Protein AF-A0A238BNM0-F1 (afdb_monomer_lite)

Sequence (200 aa):
MNNSQFDGNISISTVDSLRSTQEIDTTLNTTQYCFLHDDFFLVKVTQALFEDFQAKCIDSENVNRSSDLVASFFEICSDGIAAFQKISMRPEKTSALISVLEQLLNEQKAYLLLLNLAKMNRMLDDLKNLEKRSVLADLLINDVEFRRLLILLEWCEENAYSEPDANAELSNECAYLEKNCMLRAETLHARIRGENLCDL

Organism: NCBI:txid387005

Foldseek 3Di:
DDDDDDDDDDDDDDDDDPDDPPPDPPCPDPVNVQVVDVVSVVVVLVVVLVVQLVVLVVVCVPPPDPLVNLVSNLVSLVVSLVSLVVVVVDPDDDPVSVVVSVVSVVSNLVSVLVNLVVVLVVVLVVLVPDPDHDPVSVCSNPDPVVVNVVSVVVSCVVCCVVDPVSVVVVVVVVVVCVVPVVVVVVVVVCVVVVHDPPPD

Structure (mmCIF, N/CA/C/O backbone):
data_AF-A0A238BNM0-F1
#
_entry.id   AF-A0A238BNM0-F1
#
loop_
_atom_site.group_PDB
_atom_site.id
_atom_site.type_symbol
_atom_site.label_atom_id
_atom_site.label_alt_id
_atom_site.label_comp_id
_atom_site.label_asym_id
_atom_site.label_entity_id
_atom_site.label_seq_id
_atom_site.pdbx_PDB_ins_code
_atom_site.Cartn_x
_atom_site.Cartn_y
_atom_site.Cartn_z
_atom_site.occupancy
_atom_site.B_iso_or_equiv
_atom_site.auth_seq_id
_atom_site.auth_comp_id
_atom_site.auth_asym_id
_atom_site.auth_atom_id
_atom_site.pdbx_PDB_model_num
ATOM 1 N N . MET A 1 1 ? -11.974 -42.147 -70.752 1.00 30.98 1 MET A N 1
ATOM 2 C CA . MET A 1 1 ? -10.812 -43.004 -70.447 1.00 30.98 1 MET A CA 1
ATOM 3 C C . MET A 1 1 ? -9.620 -42.106 -70.141 1.00 30.98 1 MET A C 1
ATOM 5 O O . MET A 1 1 ? -9.276 -41.296 -70.983 1.00 30.98 1 MET A O 1
ATOM 9 N N . ASN A 1 2 ? -9.091 -42.264 -68.926 1.00 29.17 2 ASN A N 1
ATOM 10 C CA . ASN A 1 2 ? -7.679 -42.251 -68.515 1.00 29.17 2 ASN A CA 1
ATOM 11 C C . ASN A 1 2 ? -6.785 -40.999 -68.653 1.00 29.17 2 ASN A C 1
ATOM 13 O O . ASN A 1 2 ? -6.338 -40.636 -69.732 1.00 29.17 2 ASN A O 1
ATOM 17 N N . ASN A 1 3 ? -6.460 -40.453 -67.471 1.00 32.62 3 ASN A N 1
ATOM 18 C CA . ASN A 1 3 ? -5.133 -40.173 -66.893 1.00 32.62 3 ASN A CA 1
ATOM 19 C C . ASN A 1 3 ? -3.863 -40.481 -67.719 1.00 32.62 3 ASN A C 1
ATOM 21 O O . ASN A 1 3 ? -3.681 -41.618 -68.147 1.00 32.62 3 ASN A O 1
ATOM 25 N N . SER A 1 4 ? -2.913 -39.533 -67.685 1.00 36.38 4 SER A N 1
ATOM 26 C CA . SER A 1 4 ? -1.461 -39.726 -67.419 1.00 36.38 4 SER A CA 1
ATOM 27 C C . SER A 1 4 ? -0.798 -38.338 -67.234 1.00 36.38 4 SER A C 1
ATOM 29 O O . SER A 1 4 ? -0.895 -37.516 -68.140 1.00 36.38 4 SER A O 1
ATOM 31 N N . GLN A 1 5 ? -0.385 -37.913 -66.025 1.00 35.28 5 GLN A N 1
ATOM 32 C CA . GLN A 1 5 ? 0.972 -38.047 -65.423 1.00 35.28 5 GLN A CA 1
ATOM 33 C C . GLN A 1 5 ? 2.113 -37.556 -66.347 1.00 35.28 5 GLN A C 1
ATOM 35 O O . GLN A 1 5 ? 2.277 -38.121 -67.419 1.00 35.28 5 GLN A O 1
ATOM 40 N N . PHE A 1 6 ? 2.716 -36.382 -66.048 1.00 31.56 6 PHE A N 1
ATOM 41 C CA . PHE A 1 6 ? 4.079 -36.157 -65.465 1.00 31.56 6 PHE A CA 1
ATOM 42 C C . PHE A 1 6 ? 5.215 -36.663 -66.389 1.00 31.56 6 PHE A C 1
ATOM 44 O O . PHE A 1 6 ? 5.134 -37.786 -66.860 1.00 31.56 6 PHE A O 1
ATOM 51 N N . ASP A 1 7 ? 6.232 -35.907 -66.826 1.00 31.38 7 ASP A N 1
ATOM 52 C CA . ASP A 1 7 ? 7.285 -35.082 -66.182 1.00 31.38 7 ASP A CA 1
ATOM 53 C C . ASP A 1 7 ? 7.849 -34.097 -67.252 1.00 31.38 7 ASP A C 1
ATOM 55 O O . ASP A 1 7 ? 7.680 -34.342 -68.441 1.00 31.38 7 ASP A O 1
ATOM 59 N N . GLY A 1 8 ? 8.566 -32.996 -67.008 1.00 29.86 8 GLY A N 1
ATOM 60 C CA . GLY A 1 8 ? 9.215 -32.451 -65.822 1.00 29.86 8 GLY A CA 1
ATOM 61 C C . GLY A 1 8 ? 10.020 -31.184 -66.199 1.00 29.86 8 GLY A C 1
ATOM 62 O O . GLY A 1 8 ? 10.212 -30.880 -67.378 1.00 29.86 8 GLY A O 1
ATOM 63 N N . ASN A 1 9 ? 10.503 -30.493 -65.162 1.00 32.38 9 ASN A N 1
ATOM 64 C CA . ASN A 1 9 ? 11.402 -29.323 -65.123 1.00 32.38 9 ASN A CA 1
ATOM 65 C C . ASN A 1 9 ? 10.771 -27.921 -65.196 1.00 32.38 9 ASN A C 1
ATOM 67 O O . ASN A 1 9 ? 10.900 -27.202 -66.183 1.00 32.38 9 ASN A O 1
ATOM 71 N N . ILE A 1 10 ? 10.221 -27.479 -64.059 1.00 34.44 10 ILE A N 1
ATOM 72 C CA .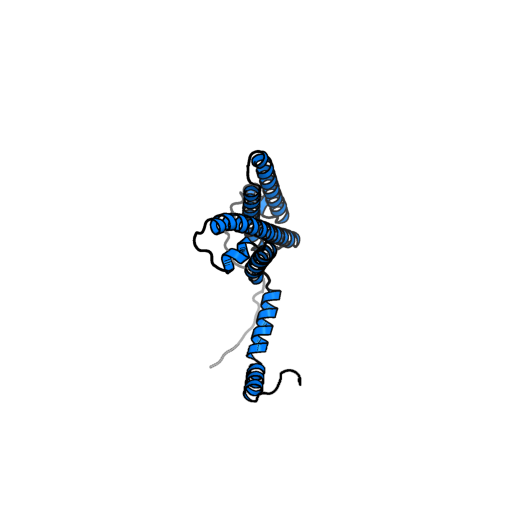 ILE A 1 10 ? 10.175 -26.057 -63.689 1.00 34.44 10 ILE A CA 1
ATOM 73 C C . ILE A 1 10 ? 11.083 -25.875 -62.471 1.00 34.44 10 ILE A C 1
ATOM 75 O O . ILE A 1 10 ? 10.890 -26.516 -61.439 1.00 34.44 10 ILE A O 1
ATOM 79 N N . SER A 1 11 ? 12.100 -25.030 -62.633 1.00 32.97 11 SER A N 1
ATOM 80 C CA . SER A 1 11 ? 13.077 -24.690 -61.603 1.00 32.97 11 SER A CA 1
ATOM 81 C C . SER A 1 11 ? 12.408 -24.098 -60.366 1.00 32.97 11 SER A C 1
ATOM 83 O O . SER A 1 11 ? 11.696 -23.099 -60.438 1.00 32.97 11 SER A O 1
ATOM 85 N N . ILE A 1 12 ? 12.699 -24.706 -59.219 1.00 39.38 12 ILE A N 1
ATOM 86 C CA . ILE A 1 12 ? 12.444 -24.150 -57.895 1.00 39.38 12 ILE A CA 1
ATOM 87 C C . ILE A 1 12 ? 13.520 -23.097 -57.631 1.00 39.38 12 ILE A C 1
ATOM 89 O O . ILE A 1 12 ? 14.684 -23.433 -57.430 1.00 39.38 12 ILE A O 1
ATOM 93 N N . SER A 1 13 ? 13.127 -21.831 -57.570 1.00 30.89 13 SER A N 1
ATOM 94 C CA . SER A 1 13 ? 13.815 -20.872 -56.714 1.00 30.89 13 SER A CA 1
ATOM 95 C C . SER A 1 13 ? 12.804 -19.887 -56.142 1.00 30.89 13 SER A C 1
ATOM 97 O O . SER A 1 13 ? 12.292 -19.020 -56.845 1.00 30.89 13 SER A O 1
ATOM 99 N N . THR A 1 14 ? 12.558 -20.091 -54.848 1.00 34.31 14 THR A N 1
ATOM 100 C CA . THR A 1 14 ? 12.246 -19.068 -53.845 1.00 34.31 14 THR A CA 1
ATOM 101 C C . THR A 1 14 ? 10.953 -18.272 -54.028 1.00 34.31 14 THR A C 1
ATOM 103 O O . THR A 1 14 ? 10.888 -17.209 -54.636 1.00 34.31 14 THR A O 1
ATOM 106 N N . VAL A 1 15 ? 9.921 -18.800 -53.369 1.00 38.84 15 VAL A N 1
ATOM 107 C CA . VAL A 1 15 ? 8.837 -18.028 -52.763 1.00 38.84 15 VAL A CA 1
ATOM 108 C C . VAL A 1 15 ? 9.461 -17.046 -51.775 1.00 38.84 15 VAL A C 1
ATOM 110 O O . VAL A 1 15 ? 9.991 -17.488 -50.765 1.00 38.84 15 VAL A O 1
ATOM 113 N N . ASP A 1 16 ? 9.357 -15.746 -52.034 1.00 31.27 16 ASP A N 1
ATOM 114 C CA . ASP A 1 16 ? 9.453 -14.739 -50.980 1.00 31.27 16 ASP A CA 1
ATOM 115 C C . ASP A 1 16 ? 8.414 -13.635 -51.207 1.00 31.27 16 ASP A C 1
ATOM 117 O O . ASP A 1 16 ? 8.543 -12.748 -52.045 1.00 31.27 16 ASP A O 1
ATOM 121 N N . SER A 1 17 ? 7.324 -13.789 -50.453 1.00 33.69 17 SER A N 1
ATOM 122 C CA . SER A 1 17 ? 6.657 -12.746 -49.674 1.00 33.69 17 SER A CA 1
ATOM 123 C C . SER A 1 17 ? 6.522 -11.365 -50.330 1.00 33.69 17 SER A C 1
ATOM 125 O O . SER A 1 17 ? 7.322 -10.455 -50.116 1.00 33.69 17 SER A O 1
ATOM 127 N N . LEU A 1 18 ? 5.397 -11.167 -51.021 1.00 35.84 18 LEU A N 1
ATOM 128 C CA . LEU A 1 18 ? 4.783 -9.851 -51.203 1.00 35.84 18 LEU A CA 1
ATOM 129 C C . LEU A 1 18 ? 4.377 -9.285 -49.829 1.00 35.84 18 LEU A C 1
ATOM 131 O O . LEU A 1 18 ? 3.228 -9.397 -49.403 1.00 35.84 18 LEU A O 1
ATOM 135 N N . ARG A 1 19 ? 5.324 -8.663 -49.122 1.00 34.31 19 ARG A N 1
ATOM 136 C CA . ARG A 1 19 ? 5.026 -7.685 -48.072 1.00 34.31 19 ARG A CA 1
ATOM 137 C C . ARG A 1 19 ? 5.104 -6.290 -48.676 1.00 34.31 19 ARG A C 1
ATOM 139 O O . ARG A 1 19 ? 6.177 -5.806 -49.007 1.00 34.31 19 ARG A O 1
ATOM 146 N N . SER A 1 20 ? 3.918 -5.702 -48.814 1.00 34.91 20 SER A N 1
ATOM 147 C CA . SER A 1 20 ? 3.620 -4.273 -48.908 1.00 34.91 20 SER A CA 1
ATOM 148 C C . SER A 1 20 ? 4.804 -3.370 -48.552 1.00 34.91 20 SER A C 1
ATOM 150 O O . SER A 1 20 ? 5.148 -3.224 -47.379 1.00 34.91 20 SER A O 1
ATOM 152 N N . THR A 1 21 ? 5.377 -2.723 -49.563 1.00 36.16 21 THR A N 1
ATOM 153 C CA . THR A 1 21 ? 6.221 -1.536 -49.431 1.00 36.16 21 THR A CA 1
ATOM 154 C C . THR A 1 21 ? 5.356 -0.404 -48.880 1.00 36.16 21 THR A C 1
ATOM 156 O O . THR A 1 21 ? 4.769 0.381 -49.617 1.00 36.16 21 THR A O 1
ATOM 159 N N . GLN A 1 22 ? 5.213 -0.365 -47.559 1.00 38.19 22 GLN A N 1
ATOM 160 C CA . GLN A 1 22 ? 4.819 0.844 -46.858 1.00 38.19 22 GLN A CA 1
ATOM 161 C C . GLN A 1 22 ? 6.128 1.580 -46.579 1.00 38.19 22 GLN A C 1
ATOM 163 O O . GLN A 1 22 ? 6.935 1.118 -45.774 1.00 38.19 22 GLN A O 1
ATOM 168 N N . GLU A 1 23 ? 6.388 2.644 -47.338 1.00 34.94 23 GLU A N 1
ATOM 169 C CA . GLU A 1 23 ? 7.510 3.549 -47.100 1.00 34.94 23 GLU A CA 1
ATOM 170 C C . GLU A 1 23 ? 7.436 4.027 -45.646 1.00 34.94 23 GLU A C 1
ATOM 172 O O . GLU A 1 23 ? 6.523 4.750 -45.248 1.00 34.94 23 GLU A O 1
ATOM 177 N N . ILE A 1 24 ? 8.361 3.528 -44.828 1.00 42.00 24 ILE A N 1
ATOM 178 C CA . ILE A 1 24 ? 8.577 4.006 -43.470 1.00 42.00 24 ILE A CA 1
ATOM 179 C C . ILE A 1 24 ? 9.191 5.390 -43.635 1.00 42.00 24 ILE A C 1
ATOM 181 O O . ILE A 1 24 ? 10.312 5.511 -44.123 1.00 42.00 24 ILE A O 1
ATOM 185 N N . ASP A 1 25 ? 8.440 6.419 -43.265 1.00 38.44 25 ASP A N 1
ATOM 186 C CA . ASP A 1 25 ? 8.913 7.796 -43.213 1.00 38.44 25 ASP A CA 1
ATOM 187 C C . ASP A 1 25 ? 10.115 7.865 -42.249 1.00 38.44 25 ASP A C 1
ATOM 189 O O . ASP A 1 25 ? 9.979 7.760 -41.028 1.00 38.44 25 ASP A O 1
ATOM 193 N N . THR A 1 26 ? 11.330 7.926 -42.802 1.00 45.47 26 THR A N 1
ATOM 194 C CA . THR A 1 26 ? 12.618 7.817 -42.088 1.00 45.47 26 THR A CA 1
ATOM 195 C C . THR A 1 26 ? 13.021 9.096 -41.350 1.00 45.47 26 THR A C 1
ATOM 197 O O . THR A 1 26 ? 14.204 9.410 -41.229 1.00 45.47 26 THR A O 1
ATOM 200 N N . THR A 1 27 ? 12.063 9.841 -40.812 1.00 48.28 27 THR A N 1
ATOM 201 C CA . THR A 1 27 ? 12.335 10.935 -39.874 1.00 48.28 27 THR A CA 1
ATOM 202 C C . THR A 1 27 ? 11.708 10.632 -38.522 1.00 48.28 27 THR A C 1
ATOM 204 O O . THR A 1 27 ? 10.870 11.377 -38.021 1.00 48.28 27 THR A O 1
ATOM 207 N N . LEU A 1 28 ? 12.138 9.525 -37.908 1.00 46.81 28 LEU A N 1
ATOM 208 C CA . LEU A 1 28 ? 12.029 9.373 -36.459 1.00 46.81 28 LEU A CA 1
ATOM 209 C C . LEU A 1 28 ? 12.839 10.512 -35.834 1.00 46.81 28 LEU A C 1
ATOM 211 O O . LEU A 1 28 ? 14.059 10.576 -35.985 1.00 46.81 28 LEU A O 1
ATOM 215 N N . ASN A 1 29 ? 12.148 11.440 -35.173 1.00 47.50 29 ASN A N 1
ATOM 216 C CA . ASN A 1 29 ? 12.790 12.519 -34.430 1.00 47.50 29 ASN A CA 1
ATOM 217 C C . ASN A 1 29 ? 13.744 11.884 -33.402 1.00 47.50 29 ASN A C 1
ATOM 219 O O . ASN A 1 29 ? 13.431 10.825 -32.859 1.00 47.50 29 ASN A O 1
ATOM 223 N N . THR A 1 30 ? 14.901 12.483 -33.129 1.00 50.97 30 THR A N 1
ATOM 224 C CA . THR A 1 30 ? 15.969 11.891 -32.295 1.00 50.97 30 THR A CA 1
ATOM 225 C C . THR A 1 30 ? 15.452 11.390 -30.939 1.00 50.97 30 THR A C 1
ATOM 227 O O . THR A 1 30 ? 15.928 10.391 -30.408 1.00 50.97 30 THR A O 1
ATOM 230 N N . THR A 1 31 ? 14.406 12.032 -30.415 1.00 50.75 31 THR A N 1
ATOM 231 C CA . THR A 1 31 ? 13.642 11.597 -29.242 1.00 50.75 31 THR A CA 1
ATOM 232 C C . THR A 1 31 ? 13.004 10.219 -29.407 1.00 50.75 31 THR A C 1
ATOM 234 O O . THR A 1 31 ? 13.155 9.398 -28.516 1.00 50.75 31 THR A O 1
ATOM 237 N N . GLN A 1 32 ? 12.345 9.924 -30.529 1.00 49.34 32 GLN A N 1
ATOM 238 C CA . GLN A 1 32 ? 11.693 8.635 -30.799 1.00 49.34 32 GLN A CA 1
ATOM 239 C C . GLN A 1 32 ? 12.698 7.486 -30.973 1.00 49.34 32 GLN A C 1
ATOM 241 O O . GLN A 1 32 ? 12.394 6.359 -30.590 1.00 49.34 32 GLN A O 1
ATOM 246 N N . TYR A 1 33 ? 13.903 7.769 -31.481 1.00 47.16 33 TYR A N 1
ATOM 247 C CA . TYR A 1 33 ? 14.968 6.768 -31.606 1.00 47.16 33 TYR A CA 1
ATOM 248 C C . TYR A 1 33 ? 15.541 6.355 -30.237 1.00 47.16 33 TYR A C 1
ATOM 250 O O . TYR A 1 33 ? 15.822 5.183 -30.004 1.00 47.16 33 TYR A O 1
ATOM 258 N N . CYS A 1 34 ? 15.636 7.287 -29.284 1.00 49.09 34 CYS A N 1
ATOM 259 C CA . CYS A 1 34 ? 16.114 6.993 -27.929 1.00 49.09 34 CYS A CA 1
ATOM 260 C C . CYS A 1 34 ? 15.174 6.078 -27.118 1.00 49.09 34 CYS A C 1
ATOM 262 O O . CYS A 1 34 ? 15.622 5.432 -26.175 1.00 49.09 34 CYS A O 1
ATOM 264 N N . PHE A 1 35 ? 13.890 5.988 -27.485 1.00 49.62 35 PHE A N 1
ATOM 265 C CA . PHE A 1 35 ? 12.889 5.130 -26.829 1.00 49.62 35 PHE A CA 1
ATOM 266 C C . PHE A 1 35 ? 12.892 3.666 -27.312 1.00 49.62 35 PHE A C 1
ATOM 268 O O . PHE A 1 35 ? 12.033 2.886 -26.886 1.00 49.62 35 PHE A O 1
ATOM 275 N N . LEU A 1 36 ? 13.812 3.296 -28.212 1.00 52.31 36 LEU A N 1
ATOM 276 C CA . LEU A 1 36 ? 13.986 1.923 -28.708 1.00 52.31 36 LEU A CA 1
ATOM 277 C C . LEU A 1 36 ? 14.903 1.073 -27.821 1.00 52.31 36 LEU A C 1
ATOM 279 O O . LEU A 1 36 ? 14.799 -0.146 -27.857 1.00 52.31 36 LEU A O 1
ATOM 283 N N . HIS A 1 37 ? 15.785 1.693 -27.034 1.00 60.06 37 HIS A N 1
ATOM 284 C CA . HIS A 1 37 ? 16.659 0.976 -26.109 1.00 60.06 37 HIS A CA 1
ATOM 285 C C . HIS A 1 37 ? 16.076 1.040 -24.698 1.00 60.06 37 HIS A C 1
ATOM 287 O O . HIS A 1 37 ? 16.113 2.091 -24.053 1.00 60.06 37 HIS A O 1
ATOM 293 N N . ASP A 1 38 ? 15.546 -0.090 -24.227 1.00 61.12 38 ASP A N 1
ATOM 294 C CA . ASP A 1 38 ? 14.871 -0.192 -22.928 1.00 61.12 38 ASP A CA 1
ATOM 295 C C . ASP A 1 38 ? 15.772 0.252 -21.760 1.00 61.12 38 ASP A C 1
ATOM 297 O O . ASP A 1 38 ? 15.285 0.872 -20.816 1.00 61.12 38 ASP A O 1
ATOM 301 N N . ASP A 1 39 ? 17.093 0.076 -21.872 1.00 64.88 39 ASP A N 1
ATOM 302 C CA . ASP A 1 39 ? 18.064 0.546 -20.876 1.00 64.88 39 ASP A CA 1
ATOM 303 C C . ASP A 1 39 ? 18.150 2.082 -20.794 1.00 64.88 39 ASP A C 1
ATOM 305 O O . ASP A 1 39 ? 18.255 2.646 -19.704 1.00 64.88 39 ASP A O 1
ATOM 309 N N . PHE A 1 40 ? 18.065 2.795 -21.924 1.00 70.88 40 PHE A N 1
ATOM 310 C CA . PHE A 1 40 ? 18.080 4.263 -21.921 1.00 70.88 40 PHE A CA 1
ATOM 311 C C . PHE A 1 40 ? 16.778 4.825 -21.351 1.00 70.88 40 PHE A C 1
ATOM 313 O O . PHE A 1 40 ? 16.799 5.784 -20.576 1.00 70.88 40 PHE A O 1
ATOM 320 N N . PHE A 1 41 ? 15.644 4.212 -21.702 1.00 72.56 41 PHE A N 1
ATOM 321 C CA . PHE A 1 41 ? 14.362 4.577 -21.113 1.00 72.56 41 PHE A CA 1
ATOM 322 C C . PHE A 1 41 ? 14.352 4.345 -19.604 1.00 72.56 41 PHE A C 1
ATOM 324 O O . PHE A 1 41 ? 13.941 5.235 -18.861 1.00 72.56 41 PHE A O 1
ATOM 331 N N . LEU A 1 42 ? 14.828 3.176 -19.161 1.00 75.75 42 LEU A N 1
ATOM 332 C CA . LEU A 1 42 ? 14.919 2.824 -17.750 1.00 75.75 42 LEU A CA 1
ATOM 333 C C . LEU A 1 42 ? 15.704 3.886 -16.985 1.00 75.75 42 LEU A C 1
ATOM 335 O O . LEU A 1 42 ? 15.206 4.426 -16.002 1.00 75.75 42 LEU A O 1
ATOM 339 N N . VAL A 1 43 ? 16.882 4.265 -17.486 1.00 80.50 43 VAL A N 1
ATOM 340 C CA . VAL A 1 43 ? 17.695 5.330 -16.886 1.00 80.50 43 VAL A CA 1
ATOM 341 C C . VAL A 1 43 ? 16.940 6.658 -16.843 1.00 80.50 43 VAL A C 1
ATOM 343 O O . VAL A 1 43 ? 16.990 7.345 -15.826 1.00 80.50 43 VAL A O 1
ATOM 346 N N . LYS A 1 44 ? 16.226 7.033 -17.910 1.00 82.25 44 LYS A N 1
ATOM 347 C CA . LYS A 1 44 ? 15.533 8.326 -17.975 1.00 82.25 44 LYS A CA 1
ATOM 348 C C . LYS A 1 44 ? 14.306 8.422 -17.086 1.00 82.25 44 LYS A C 1
ATOM 350 O O . LYS A 1 44 ? 14.122 9.462 -16.462 1.00 82.25 44 LYS A O 1
ATOM 355 N N . VAL A 1 45 ? 13.501 7.370 -16.993 1.00 81.38 45 VAL A N 1
ATOM 356 C CA . VAL A 1 45 ? 12.357 7.365 -16.074 1.00 81.38 45 VAL A CA 1
ATOM 357 C C . VAL A 1 45 ? 12.825 7.299 -14.635 1.00 81.38 45 VAL A C 1
ATOM 359 O O . VAL A 1 45 ? 12.353 8.086 -13.827 1.00 81.38 45 VAL A O 1
ATOM 362 N N . THR A 1 46 ? 13.805 6.455 -14.314 1.00 83.12 46 THR A N 1
ATOM 363 C CA . THR A 1 46 ? 14.367 6.412 -12.960 1.00 83.12 46 THR A CA 1
ATOM 364 C C . THR A 1 46 ? 14.977 7.760 -12.568 1.00 83.12 46 THR A C 1
ATOM 366 O O . THR A 1 46 ? 14.749 8.231 -11.458 1.00 83.12 46 THR A O 1
ATOM 369 N N . GLN A 1 47 ? 15.692 8.425 -13.484 1.00 87.25 47 GLN A N 1
ATOM 370 C CA . GLN A 1 47 ? 16.208 9.777 -13.264 1.00 87.25 47 GLN A CA 1
ATOM 371 C C . GLN A 1 47 ? 15.076 10.777 -12.974 1.00 87.25 47 GLN A C 1
ATOM 373 O O . GLN A 1 47 ? 15.158 11.495 -11.983 1.00 87.25 47 GLN A O 1
ATOM 378 N N . ALA A 1 48 ? 14.024 10.799 -13.798 1.00 86.94 48 ALA A N 1
ATOM 379 C CA . ALA A 1 48 ? 12.884 11.695 -13.602 1.00 86.94 48 ALA A CA 1
ATOM 380 C C . ALA A 1 48 ? 12.185 11.451 -12.254 1.00 86.94 48 ALA A C 1
ATOM 382 O O . ALA A 1 48 ? 11.903 12.400 -11.532 1.00 86.94 48 ALA A O 1
ATOM 383 N N . LEU A 1 49 ? 11.999 10.184 -11.865 1.00 87.69 49 LEU A N 1
ATOM 384 C CA . LEU A 1 49 ? 11.424 9.829 -10.566 1.00 87.69 49 LEU A CA 1
ATOM 385 C C . LEU A 1 49 ? 12.262 10.387 -9.410 1.00 87.69 49 LEU A C 1
ATOM 387 O O . LEU A 1 49 ? 11.713 10.998 -8.498 1.00 87.69 49 LEU A O 1
ATOM 391 N N . PHE A 1 50 ? 13.590 10.223 -9.445 1.00 87.19 50 PHE A N 1
ATOM 392 C CA . PHE A 1 50 ? 14.472 10.777 -8.411 1.00 87.19 50 PHE A CA 1
ATOM 393 C C . PHE A 1 50 ? 14.432 12.307 -8.350 1.00 87.19 50 PHE A C 1
ATOM 395 O O . PHE A 1 50 ? 14.457 12.871 -7.254 1.00 87.19 50 PHE A O 1
ATOM 402 N N . GLU A 1 51 ? 14.357 12.974 -9.502 1.00 90.44 51 GLU A N 1
ATOM 403 C CA . GLU A 1 51 ? 14.208 14.429 -9.577 1.00 90.44 51 GLU A CA 1
ATOM 404 C C . GLU A 1 51 ? 12.880 14.881 -8.943 1.00 90.44 51 GLU A C 1
ATOM 406 O O . GLU A 1 51 ? 12.882 15.814 -8.138 1.00 90.44 51 GLU A O 1
ATOM 411 N N . ASP A 1 52 ? 11.779 14.169 -9.201 1.00 88.94 52 ASP A N 1
ATOM 412 C CA . ASP A 1 52 ? 10.472 14.442 -8.593 1.00 88.94 52 ASP A CA 1
ATOM 413 C C . ASP A 1 52 ? 10.488 14.222 -7.071 1.00 88.94 52 ASP A C 1
ATOM 415 O O . ASP A 1 52 ? 10.005 15.070 -6.315 1.00 88.94 52 ASP A O 1
ATOM 419 N N . PHE A 1 53 ? 11.102 13.132 -6.592 1.00 87.25 53 PHE A N 1
ATOM 420 C CA . PHE A 1 53 ? 11.293 12.890 -5.157 1.00 87.25 53 PHE A CA 1
ATOM 421 C C . PHE A 1 53 ? 12.063 14.032 -4.493 1.00 87.25 53 PHE A C 1
ATOM 423 O O . PHE A 1 53 ? 11.649 14.552 -3.454 1.00 87.25 53 PHE A O 1
ATOM 430 N N . GLN A 1 54 ? 13.178 14.445 -5.098 1.00 87.38 54 GLN A N 1
ATOM 431 C CA . GLN A 1 54 ? 14.010 15.520 -4.574 1.00 87.38 54 GLN A CA 1
ATOM 432 C C . GLN A 1 54 ? 13.262 16.858 -4.562 1.00 87.38 54 GLN A C 1
ATOM 434 O O . GLN A 1 54 ? 13.330 17.577 -3.564 1.00 87.38 54 GLN A O 1
ATOM 439 N N . ALA A 1 55 ? 12.526 17.178 -5.628 1.00 87.94 55 ALA A N 1
ATOM 440 C CA . ALA A 1 55 ? 11.717 18.389 -5.703 1.00 87.94 55 ALA A CA 1
ATOM 441 C C . ALA A 1 55 ? 10.677 18.431 -4.575 1.00 87.94 55 ALA A C 1
ATOM 443 O O . ALA A 1 55 ? 10.590 19.424 -3.854 1.00 87.94 55 ALA A O 1
ATOM 444 N N . LYS A 1 56 ? 9.965 17.320 -4.335 1.00 87.00 56 LYS A N 1
ATOM 445 C CA . LYS A 1 56 ? 8.995 17.231 -3.232 1.00 87.00 56 LYS A CA 1
ATOM 446 C C . LYS A 1 56 ? 9.640 17.361 -1.858 1.00 87.00 56 LYS A C 1
ATOM 448 O O . LYS A 1 56 ? 9.049 17.995 -0.989 1.00 87.00 56 LYS A O 1
ATOM 453 N N . CYS A 1 57 ? 10.842 16.825 -1.653 1.00 83.69 57 CYS A N 1
ATOM 454 C CA . CYS A 1 57 ? 11.587 17.029 -0.409 1.00 83.69 57 CYS A CA 1
ATOM 455 C C . CYS A 1 57 ? 11.915 18.511 -0.175 1.00 83.69 57 CYS A C 1
ATOM 457 O O . CYS A 1 57 ? 11.687 19.011 0.925 1.00 83.69 57 CYS A O 1
ATOM 459 N N . ILE A 1 58 ? 12.397 19.215 -1.202 1.00 83.12 58 ILE A N 1
ATOM 460 C CA . ILE A 1 58 ? 12.737 20.645 -1.124 1.00 83.12 58 ILE A CA 1
ATOM 461 C C . ILE A 1 58 ? 11.481 21.484 -0.852 1.00 83.12 58 ILE A C 1
ATOM 463 O O . ILE A 1 58 ? 11.485 22.343 0.027 1.00 83.12 58 ILE A O 1
ATOM 467 N N . ASP A 1 59 ? 10.376 21.188 -1.538 1.00 76.69 59 ASP A N 1
ATOM 468 C CA . ASP A 1 59 ? 9.097 21.871 -1.321 1.00 76.69 59 ASP A CA 1
ATOM 469 C C . ASP A 1 59 ? 8.522 21.596 0.084 1.00 76.69 59 ASP A C 1
ATOM 471 O O . ASP A 1 59 ? 7.853 22.448 0.678 1.00 76.69 59 ASP A O 1
ATOM 475 N N . SER A 1 60 ? 8.803 20.411 0.640 1.00 67.75 60 SER A N 1
ATOM 476 C CA . SER A 1 60 ? 8.293 19.969 1.942 1.00 67.75 60 SER A CA 1
ATOM 477 C C . SER A 1 60 ? 8.945 20.630 3.151 1.00 67.75 60 SER 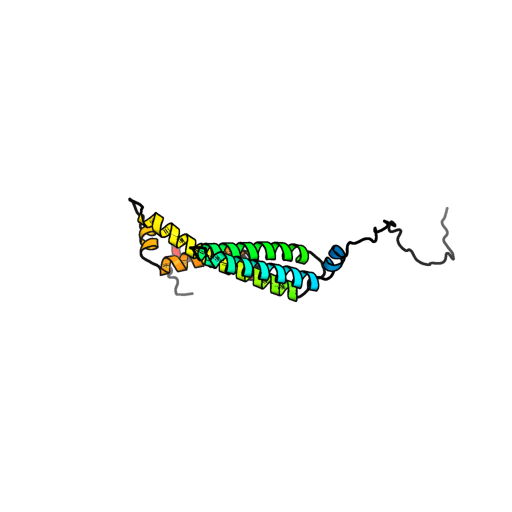A C 1
ATOM 479 O O . SER A 1 60 ? 8.361 20.562 4.232 1.00 67.75 60 SER A O 1
ATOM 481 N N . GLU A 1 61 ? 10.071 21.339 2.990 1.00 61.22 61 GLU A N 1
ATOM 482 C CA . GLU A 1 61 ? 10.652 22.151 4.074 1.00 61.22 61 GLU A CA 1
ATOM 483 C C . GLU A 1 61 ? 9.645 23.186 4.623 1.00 61.22 61 GLU A C 1
ATOM 485 O O . GLU A 1 61 ? 9.778 23.642 5.757 1.00 61.22 61 GLU A O 1
ATOM 490 N N . ASN A 1 62 ? 8.584 23.490 3.858 1.00 56.34 62 ASN A N 1
ATOM 491 C CA . ASN A 1 62 ? 7.495 24.395 4.232 1.00 56.34 62 ASN A CA 1
ATOM 492 C C . ASN A 1 62 ? 6.140 23.702 4.514 1.00 56.34 62 ASN A C 1
ATOM 494 O O . ASN A 1 62 ? 5.147 24.390 4.767 1.00 56.34 62 ASN A O 1
ATOM 498 N N . VAL A 1 63 ? 6.048 22.365 4.459 1.00 55.56 63 VAL A N 1
ATOM 499 C CA . VAL A 1 63 ? 4.777 21.624 4.586 1.00 55.56 63 VAL A CA 1
ATOM 500 C C . VAL A 1 63 ? 4.606 21.066 6.002 1.00 55.56 63 VAL A C 1
ATOM 502 O O . VAL A 1 63 ? 5.379 20.247 6.484 1.00 55.56 63 VAL A O 1
ATOM 505 N N . ASN A 1 64 ? 3.526 21.474 6.672 1.00 58.09 64 ASN A N 1
ATOM 506 C CA . ASN A 1 64 ? 3.271 21.201 8.094 1.00 58.09 64 ASN A CA 1
ATOM 507 C C . ASN A 1 64 ? 2.930 19.735 8.456 1.00 58.09 64 ASN A C 1
ATOM 509 O O . ASN A 1 64 ? 2.733 19.443 9.638 1.00 58.09 64 ASN A O 1
ATOM 513 N N . ARG A 1 65 ? 2.803 18.805 7.496 1.00 69.50 65 ARG A N 1
ATOM 514 C CA . ARG A 1 65 ? 2.422 17.405 7.770 1.00 69.50 65 ARG A CA 1
ATOM 515 C C . ARG A 1 65 ? 3.225 16.415 6.931 1.00 69.50 65 ARG A C 1
ATOM 517 O O . ARG A 1 65 ? 3.047 16.315 5.723 1.00 69.50 65 ARG A O 1
ATOM 524 N N . SER A 1 66 ? 4.028 15.595 7.606 1.00 78.38 66 SER A N 1
ATOM 525 C CA . SER A 1 66 ? 4.808 14.501 7.010 1.00 78.38 66 SER A CA 1
ATOM 526 C C . SER A 1 66 ? 3.964 13.495 6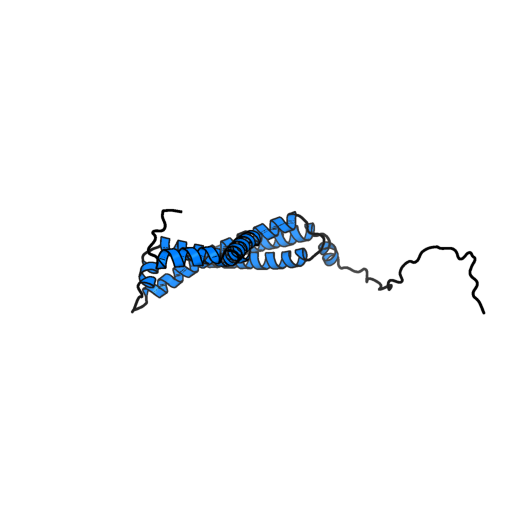.216 1.00 78.38 66 SER A C 1
ATOM 528 O O . SER A 1 66 ? 4.473 12.879 5.285 1.00 78.38 66 SER A O 1
ATOM 530 N N . SER A 1 67 ? 2.666 13.356 6.520 1.00 81.94 67 SER A N 1
ATOM 531 C CA . SER A 1 67 ? 1.747 12.506 5.750 1.00 81.94 67 SER A CA 1
ATOM 532 C C . SER A 1 67 ? 1.565 12.954 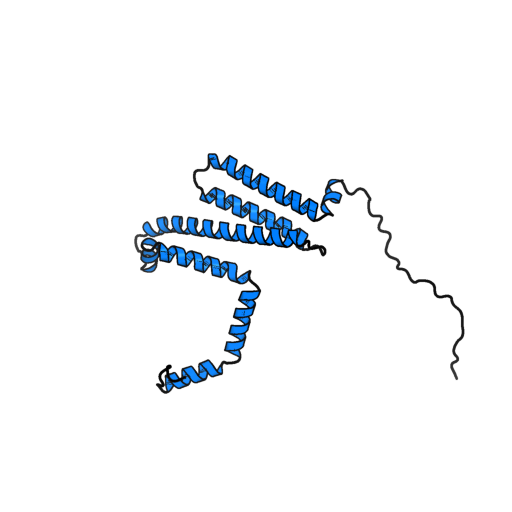4.302 1.00 81.94 67 SER A C 1
ATOM 534 O O . SER A 1 67 ? 1.318 12.121 3.438 1.00 81.94 67 SER A O 1
ATOM 536 N N . ASP A 1 68 ? 1.673 14.254 4.036 1.00 84.69 68 ASP A N 1
ATOM 537 C CA . ASP A 1 68 ? 1.385 14.822 2.717 1.00 84.69 68 ASP A CA 1
ATOM 538 C C . ASP A 1 68 ? 2.591 14.625 1.779 1.00 84.69 68 ASP A C 1
ATOM 540 O O . ASP A 1 68 ? 2.434 14.387 0.580 1.00 84.69 68 ASP A O 1
ATOM 544 N N . LEU A 1 69 ? 3.803 14.602 2.351 1.00 88.31 69 LEU A N 1
ATOM 545 C CA . LEU A 1 69 ? 5.018 14.185 1.651 1.00 88.31 69 LEU A CA 1
ATOM 546 C C . LEU A 1 69 ? 4.957 12.701 1.267 1.00 88.31 69 LEU A C 1
ATOM 548 O O . LEU A 1 69 ? 5.209 12.353 0.118 1.00 88.31 69 LEU A O 1
ATOM 552 N N . VAL A 1 70 ? 4.552 11.830 2.199 1.00 89.56 70 VAL A N 1
ATOM 553 C CA . VAL A 1 70 ? 4.386 10.392 1.918 1.00 89.56 70 VAL A CA 1
ATOM 554 C C . VAL A 1 70 ? 3.311 10.152 0.851 1.00 89.56 70 VAL A C 1
ATOM 556 O O . VAL A 1 70 ? 3.481 9.279 0.004 1.00 89.56 70 VAL A O 1
ATOM 559 N N . ALA A 1 71 ? 2.234 10.945 0.836 1.00 89.31 71 ALA A N 1
ATOM 560 C CA . ALA A 1 71 ? 1.222 10.877 -0.219 1.00 89.31 71 ALA A CA 1
ATOM 561 C C . ALA A 1 71 ? 1.805 11.244 -1.592 1.00 89.31 71 ALA A C 1
ATOM 563 O O . ALA A 1 71 ? 1.567 10.540 -2.567 1.00 89.31 71 ALA A O 1
ATOM 564 N N . SER A 1 72 ? 2.642 12.283 -1.645 1.00 89.62 72 SER A N 1
ATOM 565 C CA . SER A 1 72 ? 3.340 12.671 -2.877 1.00 89.62 72 SER A CA 1
ATOM 566 C C . SER A 1 72 ? 4.278 11.563 -3.371 1.00 89.62 72 SER A C 1
ATOM 568 O O . SER A 1 72 ? 4.339 11.285 -4.562 1.00 89.62 72 SER A O 1
ATOM 570 N N . PHE A 1 73 ? 4.987 10.890 -2.461 1.00 91.69 73 PHE A N 1
ATOM 571 C CA . PHE A 1 73 ? 5.856 9.758 -2.799 1.00 91.69 73 PHE A CA 1
ATOM 572 C C . PHE A 1 73 ? 5.076 8.566 -3.353 1.00 91.69 73 PHE A C 1
ATOM 574 O O . PHE A 1 73 ? 5.485 7.967 -4.345 1.00 91.69 73 PHE A O 1
ATOM 581 N N . PHE A 1 74 ? 3.922 8.257 -2.760 1.00 92.19 74 PHE A N 1
ATOM 582 C CA . PHE A 1 74 ? 3.017 7.236 -3.277 1.00 92.19 74 PHE A CA 1
ATOM 583 C C . PHE A 1 74 ? 2.547 7.549 -4.710 1.00 92.19 74 PHE A C 1
ATOM 585 O O . PHE A 1 74 ? 2.522 6.654 -5.560 1.00 92.19 74 PHE A O 1
ATOM 592 N N . GLU A 1 75 ? 2.205 8.807 -5.002 1.00 91.56 75 GLU A N 1
ATOM 593 C CA . GLU A 1 75 ? 1.813 9.247 -6.349 1.00 91.56 75 GLU A CA 1
ATOM 594 C C . GLU A 1 75 ? 2.969 9.115 -7.351 1.00 91.56 75 GLU A C 1
ATOM 596 O O . GLU A 1 75 ? 2.787 8.505 -8.403 1.00 91.56 75 GLU A O 1
ATOM 601 N N . ILE A 1 76 ? 4.176 9.565 -6.988 1.00 91.25 76 ILE A N 1
ATOM 602 C CA . ILE A 1 76 ? 5.379 9.440 -7.831 1.00 91.25 76 ILE A CA 1
ATOM 603 C C . ILE A 1 76 ? 5.659 7.969 -8.174 1.00 91.25 76 ILE A C 1
ATOM 605 O O . ILE A 1 76 ? 5.875 7.630 -9.340 1.00 91.25 76 ILE A O 1
ATOM 609 N N . CYS A 1 77 ? 5.601 7.066 -7.187 1.00 90.94 77 CYS A N 1
ATOM 610 C CA . CYS A 1 77 ? 5.744 5.632 -7.447 1.00 90.94 77 CYS A CA 1
ATOM 611 C C . CYS A 1 77 ? 4.658 5.117 -8.400 1.00 90.94 77 CYS A C 1
ATOM 613 O O . CYS A 1 77 ? 4.959 4.332 -9.296 1.00 90.94 77 CYS A O 1
ATOM 615 N N . SER A 1 78 ? 3.409 5.559 -8.231 1.00 89.56 78 SER A N 1
ATOM 616 C CA . SER A 1 78 ? 2.278 5.143 -9.071 1.00 89.56 78 SER A CA 1
ATOM 617 C C . SER A 1 78 ? 2.478 5.542 -10.536 1.00 89.56 78 SER A C 1
ATOM 619 O O . SER A 1 78 ? 2.280 4.719 -11.435 1.00 89.56 78 SER A O 1
ATOM 621 N N . ASP A 1 79 ? 2.941 6.769 -10.778 1.00 88.25 79 ASP A N 1
ATOM 622 C CA . ASP A 1 79 ? 3.255 7.271 -12.117 1.00 88.25 79 ASP A CA 1
ATOM 623 C C . ASP A 1 79 ? 4.440 6.518 -12.740 1.00 88.25 79 ASP A C 1
ATOM 625 O O . ASP A 1 79 ? 4.384 6.107 -13.906 1.00 88.25 79 ASP A O 1
ATOM 629 N N . GLY A 1 80 ? 5.482 6.249 -11.946 1.00 86.00 80 GLY A N 1
ATOM 630 C CA . GLY A 1 80 ? 6.631 5.439 -12.350 1.00 86.00 80 GLY A CA 1
ATOM 631 C C . GLY A 1 80 ? 6.243 4.014 -12.744 1.00 86.00 80 GLY A C 1
ATOM 632 O O . GLY A 1 80 ? 6.618 3.537 -13.817 1.00 86.00 80 GLY A O 1
ATOM 633 N N . ILE A 1 81 ? 5.428 3.346 -11.925 1.00 87.50 81 ILE A N 1
ATOM 634 C CA . ILE A 1 81 ? 4.891 2.007 -12.206 1.00 87.50 81 ILE A CA 1
ATOM 635 C C . ILE A 1 81 ? 4.097 2.019 -13.513 1.00 87.50 81 ILE A C 1
ATOM 637 O O . ILE A 1 81 ? 4.327 1.168 -14.373 1.00 87.50 81 ILE A O 1
ATOM 641 N N . ALA A 1 82 ? 3.208 2.996 -13.712 1.00 85.75 82 ALA A N 1
ATOM 642 C CA . ALA A 1 82 ? 2.428 3.111 -14.941 1.00 85.75 82 ALA A CA 1
ATOM 643 C C . ALA A 1 82 ? 3.317 3.336 -16.180 1.00 85.75 82 ALA A C 1
ATOM 645 O O . ALA A 1 82 ? 3.029 2.805 -17.258 1.00 85.75 82 ALA A O 1
ATOM 646 N N . ALA A 1 83 ? 4.409 4.095 -16.045 1.00 83.44 83 ALA A N 1
ATOM 647 C CA . ALA A 1 83 ? 5.387 4.302 -17.111 1.00 83.44 83 ALA A CA 1
ATOM 648 C C . ALA A 1 83 ? 6.154 3.011 -17.450 1.00 83.44 83 ALA A C 1
ATOM 650 O O . ALA A 1 83 ? 6.264 2.653 -18.626 1.00 83.44 83 ALA A O 1
ATOM 651 N N . PHE A 1 84 ? 6.619 2.270 -16.442 1.00 81.75 84 PHE A N 1
ATOM 652 C CA . PHE A 1 84 ? 7.352 1.016 -16.636 1.00 81.75 84 PHE A CA 1
ATOM 653 C C . PHE A 1 84 ? 6.466 -0.137 -17.123 1.00 81.75 84 PHE A C 1
ATOM 655 O O . PHE A 1 84 ? 6.888 -0.922 -17.975 1.00 81.75 84 PHE A O 1
ATOM 662 N N . GLN A 1 85 ? 5.211 -0.221 -16.673 1.00 79.88 85 GLN A N 1
ATOM 663 C CA . GLN A 1 85 ? 4.253 -1.225 -17.147 1.00 79.88 85 GLN A CA 1
ATOM 664 C C . GLN A 1 85 ? 3.980 -1.103 -18.650 1.00 79.88 85 GLN A C 1
ATOM 666 O O . GLN A 1 85 ? 3.889 -2.121 -19.336 1.00 79.88 85 GLN A O 1
ATOM 671 N N . LYS A 1 86 ? 3.927 0.122 -19.196 1.00 75.19 86 LYS A N 1
ATOM 672 C CA . LYS A 1 86 ? 3.762 0.349 -20.645 1.00 75.19 86 LYS A CA 1
ATOM 673 C C . LYS A 1 86 ? 4.904 -0.243 -21.477 1.00 75.19 86 LYS A C 1
ATOM 675 O O . LYS A 1 86 ? 4.690 -0.575 -22.641 1.00 75.19 86 LYS A O 1
ATOM 680 N N . ILE A 1 87 ? 6.092 -0.402 -20.898 1.00 69.06 87 ILE A N 1
ATOM 681 C CA . ILE A 1 87 ? 7.274 -0.948 -21.582 1.00 69.06 87 ILE A CA 1
ATOM 682 C C . ILE A 1 87 ? 7.474 -2.422 -21.298 1.00 69.06 87 ILE A C 1
ATOM 684 O O . ILE A 1 87 ? 7.865 -3.153 -22.197 1.00 69.06 87 ILE A O 1
ATOM 688 N N . SER A 1 88 ? 7.060 -2.899 -20.126 1.00 62.75 88 SER A N 1
ATOM 689 C CA . SER A 1 88 ? 6.969 -4.335 -19.841 1.00 62.75 88 SER A CA 1
ATOM 690 C C . SER A 1 88 ? 6.003 -5.078 -20.788 1.00 62.75 88 SER A C 1
ATOM 692 O O . SER A 1 88 ? 6.058 -6.298 -20.904 1.00 62.75 88 SER A O 1
ATOM 694 N N . MET A 1 89 ? 5.132 -4.378 -21.524 1.00 64.88 89 MET A N 1
ATOM 695 C CA . MET A 1 89 ? 4.320 -4.978 -22.596 1.00 64.88 89 MET A CA 1
ATOM 696 C C . MET A 1 89 ? 5.118 -5.300 -23.875 1.00 64.88 89 MET A C 1
ATOM 698 O O . MET A 1 89 ? 4.587 -5.950 -24.777 1.00 64.88 89 MET A O 1
ATOM 702 N N . ARG A 1 90 ? 6.376 -4.854 -23.984 1.00 65.81 90 ARG A N 1
ATOM 703 C CA . ARG A 1 90 ? 7.264 -5.162 -25.111 1.00 65.81 90 ARG A CA 1
ATOM 704 C C . ARG A 1 90 ? 7.911 -6.545 -24.923 1.00 65.81 90 ARG A C 1
ATOM 706 O O . ARG A 1 90 ? 8.137 -6.969 -23.791 1.00 65.81 90 ARG A O 1
ATOM 713 N N . PRO A 1 91 ? 8.193 -7.274 -26.017 1.00 54.66 91 PRO A N 1
ATOM 714 C CA . PRO A 1 91 ? 8.700 -8.647 -25.951 1.00 54.66 91 PRO A CA 1
ATOM 715 C C . PRO A 1 91 ? 10.120 -8.759 -25.366 1.00 54.66 91 PRO A C 1
ATOM 717 O O . PRO A 1 91 ? 10.485 -9.819 -24.864 1.00 54.66 91 PRO A O 1
ATOM 720 N N . GLU A 1 92 ? 10.904 -7.680 -25.389 1.00 60.69 92 GLU A N 1
ATOM 721 C CA . GLU A 1 92 ? 12.268 -7.626 -24.856 1.00 60.69 92 GLU A CA 1
ATOM 722 C C . GLU A 1 92 ? 12.244 -7.145 -23.398 1.00 60.69 92 GLU A C 1
ATOM 724 O O . GLU A 1 92 ? 12.434 -5.979 -23.088 1.00 60.69 92 GLU A O 1
ATOM 729 N N . LYS A 1 93 ? 11.950 -8.048 -22.458 1.00 62.84 93 LYS A N 1
ATOM 730 C CA . LYS A 1 93 ? 12.023 -7.722 -21.026 1.00 62.84 93 LYS A CA 1
ATOM 731 C C . LYS A 1 93 ? 13.450 -7.886 -20.517 1.00 62.84 93 LYS A C 1
ATOM 733 O O . LYS A 1 93 ? 13.922 -9.012 -20.364 1.00 62.84 93 LYS A O 1
ATOM 738 N N . THR A 1 94 ? 14.112 -6.787 -20.171 1.00 69.00 94 THR A N 1
ATOM 739 C CA . THR A 1 94 ? 15.381 -6.843 -19.433 1.00 69.00 94 THR A CA 1
ATOM 740 C C . THR A 1 94 ? 15.121 -7.219 -17.970 1.00 69.00 94 THR A C 1
ATOM 742 O O . THR A 1 94 ? 14.208 -6.689 -17.335 1.00 69.00 94 THR A O 1
ATOM 745 N N . SER A 1 95 ? 15.945 -8.095 -17.388 1.00 75.75 95 SER A N 1
ATOM 746 C CA . SER A 1 95 ? 15.865 -8.461 -15.960 1.00 75.75 95 SER A CA 1
ATOM 747 C C . SER A 1 95 ? 15.957 -7.248 -15.023 1.00 75.75 95 SER A C 1
ATOM 749 O O . SER A 1 95 ? 15.300 -7.218 -13.984 1.00 75.75 95 SER A O 1
ATOM 751 N N . ALA A 1 96 ? 16.710 -6.219 -15.421 1.00 76.44 96 ALA A N 1
ATOM 752 C CA . ALA A 1 96 ? 16.823 -4.955 -14.699 1.00 76.44 96 ALA A CA 1
ATOM 753 C C . ALA A 1 96 ? 15.481 -4.207 -14.596 1.00 76.44 96 ALA A C 1
ATOM 755 O O . ALA A 1 96 ? 15.148 -3.701 -13.529 1.00 76.44 96 ALA A O 1
ATOM 756 N N . LEU A 1 97 ? 14.680 -4.185 -15.668 1.00 77.81 97 LEU A N 1
ATOM 757 C CA . LEU A 1 97 ? 13.359 -3.547 -15.667 1.00 77.81 97 LEU A CA 1
ATOM 758 C C . LEU A 1 97 ? 12.400 -4.253 -14.701 1.00 77.81 97 LEU A C 1
ATOM 760 O O . LEU A 1 97 ? 11.658 -3.589 -13.984 1.00 77.81 97 LEU A O 1
ATOM 764 N N . ILE A 1 98 ? 12.428 -5.590 -14.671 1.00 79.94 98 ILE A N 1
ATOM 765 C CA . ILE A 1 98 ? 11.598 -6.389 -13.758 1.00 79.94 98 ILE A CA 1
ATOM 766 C C . ILE A 1 98 ? 11.962 -6.068 -12.306 1.00 79.94 98 ILE A C 1
ATOM 768 O O . ILE A 1 98 ? 11.076 -5.757 -11.517 1.00 79.94 98 ILE A O 1
ATOM 772 N N . SER A 1 99 ? 13.258 -6.068 -11.982 1.00 83.12 99 SER A N 1
ATOM 773 C CA . SER A 1 99 ? 13.742 -5.765 -10.630 1.00 83.12 99 SER A CA 1
ATOM 774 C C . SER A 1 99 ? 13.388 -4.343 -10.181 1.00 83.12 99 SER A C 1
ATOM 776 O O . SER A 1 99 ? 12.950 -4.159 -9.048 1.00 83.12 99 SER A O 1
ATOM 778 N N . VAL A 1 100 ? 13.540 -3.342 -11.055 1.00 84.06 100 VAL A N 1
ATOM 779 C CA . VAL A 1 100 ? 13.185 -1.948 -10.737 1.00 84.06 100 VAL A CA 1
ATOM 780 C C . VAL A 1 100 ? 11.677 -1.801 -10.536 1.00 84.06 100 VAL A C 1
ATOM 782 O O . V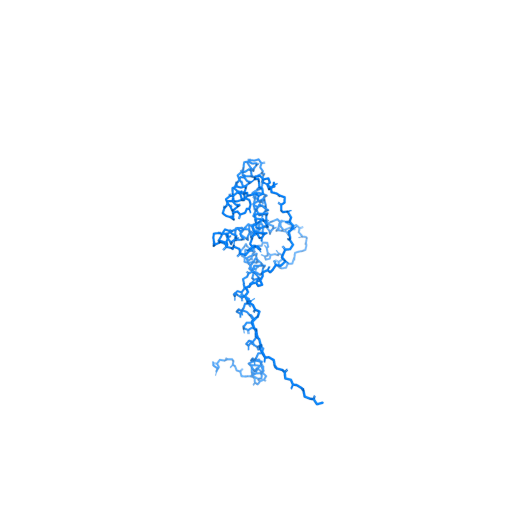AL A 1 100 ? 11.248 -1.165 -9.578 1.00 84.06 100 VAL A O 1
ATOM 785 N N . LEU A 1 101 ? 10.865 -2.422 -11.396 1.00 84.19 101 LEU A N 1
ATOM 786 C CA . LEU A 1 101 ? 9.408 -2.398 -11.267 1.00 84.19 101 LEU A CA 1
ATOM 787 C C . LEU A 1 101 ? 8.937 -3.061 -9.964 1.00 84.19 101 LEU A C 1
ATOM 789 O O . LEU A 1 101 ? 8.056 -2.528 -9.296 1.00 84.19 101 LEU A O 1
ATOM 793 N N . GLU A 1 102 ? 9.523 -4.200 -9.593 1.00 85.94 102 GLU A N 1
ATOM 794 C CA . GLU A 1 102 ? 9.219 -4.895 -8.340 1.00 85.94 102 GLU A CA 1
ATOM 795 C C . GLU A 1 102 ? 9.582 -4.043 -7.119 1.00 85.94 102 GLU A C 1
ATOM 797 O O . GLU A 1 102 ? 8.777 -3.904 -6.197 1.00 85.94 102 GLU A O 1
ATOM 802 N N . GLN A 1 103 ? 10.752 -3.399 -7.135 1.00 88.62 103 GLN A N 1
ATOM 803 C CA . GLN A 1 103 ? 11.151 -2.482 -6.071 1.00 88.62 103 GLN A CA 1
ATOM 804 C C . GLN A 1 103 ? 10.174 -1.303 -5.941 1.00 88.62 103 GLN A C 1
ATOM 806 O O . GLN A 1 103 ? 9.724 -1.007 -4.836 1.00 88.62 103 GLN A O 1
ATOM 811 N N . LEU A 1 104 ? 9.792 -0.673 -7.055 1.00 87.81 104 LEU A N 1
ATOM 812 C CA . LEU A 1 104 ? 8.826 0.431 -7.071 1.00 87.81 104 LEU A CA 1
ATOM 813 C C . LEU A 1 104 ? 7.447 0.020 -6.549 1.00 87.81 104 LEU A C 1
ATOM 815 O O . LEU A 1 104 ? 6.820 0.782 -5.815 1.00 87.81 104 LEU A O 1
ATOM 819 N N . LEU A 1 105 ? 6.982 -1.184 -6.892 1.00 88.44 105 LEU A N 1
ATOM 820 C CA . LEU A 1 105 ? 5.744 -1.742 -6.345 1.00 88.44 105 LEU A CA 1
ATOM 821 C C . LEU A 1 105 ? 5.845 -1.927 -4.828 1.00 88.44 105 LEU A C 1
ATOM 823 O O . LEU A 1 105 ? 4.925 -1.559 -4.102 1.00 88.44 105 LEU A O 1
ATOM 827 N N . ASN A 1 106 ? 6.964 -2.452 -4.332 1.00 90.12 106 ASN A N 1
ATOM 828 C CA . ASN A 1 106 ? 7.177 -2.634 -2.897 1.00 90.12 106 ASN A CA 1
ATOM 829 C C . ASN A 1 106 ? 7.239 -1.295 -2.146 1.00 90.12 106 ASN A C 1
ATOM 831 O O . ASN A 1 106 ? 6.631 -1.159 -1.083 1.00 90.12 106 ASN A O 1
ATOM 835 N N . GLU A 1 107 ? 7.906 -0.287 -2.710 1.00 91.38 107 GLU A N 1
ATOM 836 C CA . GLU A 1 107 ? 7.946 1.069 -2.150 1.00 91.38 107 GLU A CA 1
ATOM 837 C C . GLU A 1 107 ? 6.551 1.710 -2.121 1.00 91.38 107 GLU A C 1
ATOM 839 O O . GLU A 1 107 ? 6.125 2.216 -1.081 1.00 91.38 107 GLU A O 1
ATOM 844 N N . GLN A 1 108 ? 5.783 1.598 -3.210 1.00 92.44 108 GLN A N 1
ATOM 845 C CA . GLN A 1 108 ? 4.397 2.068 -3.268 1.00 92.44 108 GLN A CA 1
ATOM 846 C C . GLN A 1 108 ? 3.535 1.419 -2.171 1.00 92.44 108 GLN A C 1
ATOM 848 O O . GLN A 1 108 ? 2.814 2.114 -1.450 1.00 92.44 108 GLN A O 1
ATOM 853 N N . LYS A 1 109 ? 3.631 0.092 -2.008 1.00 90.81 109 LYS A N 1
ATOM 854 C CA . LYS A 1 109 ? 2.906 -0.657 -0.970 1.00 90.81 109 LYS A CA 1
ATOM 855 C C . LYS A 1 109 ? 3.294 -0.209 0.439 1.00 90.81 109 LYS A C 1
ATOM 857 O O . LYS A 1 109 ? 2.423 -0.096 1.305 1.00 90.81 109 LYS A O 1
ATOM 862 N N . ALA A 1 110 ? 4.575 0.072 0.675 1.00 91.62 110 ALA A N 1
ATOM 863 C CA . ALA A 1 110 ? 5.058 0.578 1.956 1.00 91.62 110 ALA A CA 1
ATOM 864 C C . ALA A 1 110 ? 4.523 1.991 2.253 1.00 91.62 110 ALA A C 1
ATOM 866 O O . ALA A 1 110 ? 4.071 2.258 3.369 1.00 91.62 110 ALA A O 1
ATOM 867 N N . TYR A 1 111 ? 4.504 2.890 1.264 1.00 93.06 111 TYR A N 1
ATOM 868 C CA . TYR A 1 111 ? 3.923 4.224 1.437 1.00 93.06 111 TYR A CA 1
ATOM 869 C C . TYR A 1 111 ? 2.418 4.170 1.706 1.00 93.06 111 TYR A C 1
ATOM 871 O O . TYR A 1 111 ? 1.937 4.883 2.588 1.00 93.06 111 TYR A O 1
ATOM 879 N N . LEU A 1 112 ? 1.684 3.276 1.039 1.00 91.94 112 LEU A N 1
ATOM 880 C CA . LEU A 1 112 ? 0.264 3.055 1.316 1.00 91.94 112 LEU A CA 1
ATOM 881 C C . LEU A 1 112 ? 0.019 2.637 2.775 1.00 91.94 112 LEU A C 1
ATOM 883 O O . LEU A 1 112 ? -0.864 3.187 3.432 1.00 91.94 112 LEU A O 1
ATOM 887 N N . LEU A 1 113 ? 0.843 1.733 3.319 1.00 92.69 113 LEU A N 1
ATOM 888 C CA . LEU A 1 113 ? 0.762 1.327 4.726 1.00 92.69 113 LEU A CA 1
ATOM 889 C C . LEU A 1 113 ? 0.953 2.519 5.678 1.00 92.69 113 LEU A C 1
ATOM 891 O O . LEU A 1 113 ? 0.193 2.693 6.634 1.00 92.69 113 LEU A O 1
ATOM 895 N N . LEU A 1 114 ? 1.943 3.373 5.405 1.00 91.06 114 LEU A N 1
ATOM 896 C CA . LEU A 1 114 ? 2.193 4.583 6.195 1.00 91.06 114 LEU A CA 1
ATOM 897 C C . LEU A 1 114 ? 1.021 5.574 6.122 1.00 91.06 114 LEU A C 1
ATOM 899 O O . LEU A 1 114 ? 0.661 6.186 7.133 1.00 91.06 114 LEU A O 1
ATOM 903 N N . LEU A 1 115 ? 0.390 5.711 4.955 1.00 91.06 115 LEU A N 1
ATOM 904 C CA . LEU A 1 115 ? -0.804 6.539 4.781 1.00 91.06 115 LEU A CA 1
ATOM 905 C C . LEU A 1 115 ? -2.008 5.976 5.541 1.00 91.06 115 LEU A C 1
ATOM 907 O O . LEU A 1 115 ? -2.720 6.744 6.192 1.00 91.06 115 LEU A O 1
ATOM 911 N N . ASN A 1 116 ? -2.204 4.656 5.536 1.00 90.69 116 ASN A N 1
ATOM 912 C CA . ASN A 1 116 ? -3.266 3.994 6.297 1.00 90.69 116 ASN A CA 1
ATOM 913 C C . ASN A 1 116 ? -3.083 4.193 7.812 1.00 90.69 116 ASN A C 1
ATOM 915 O O . ASN A 1 116 ? -4.042 4.527 8.514 1.00 90.69 116 ASN A O 1
ATOM 919 N N . LEU A 1 117 ? -1.843 4.126 8.310 1.00 88.62 117 LEU A N 1
ATOM 920 C CA . LEU A 1 117 ? -1.509 4.481 9.696 1.00 88.62 117 LEU A CA 1
ATOM 921 C C . LEU A 1 117 ? -1.865 5.936 10.024 1.00 88.62 117 LEU A C 1
ATOM 923 O O . LEU A 1 117 ? -2.496 6.214 11.049 1.00 88.62 117 LEU A O 1
ATOM 927 N N . ALA A 1 118 ? -1.502 6.876 9.150 1.00 88.00 118 ALA A N 1
ATOM 928 C CA . ALA A 1 118 ? -1.840 8.284 9.335 1.00 88.00 118 ALA A CA 1
ATOM 929 C C . ALA A 1 118 ? -3.361 8.524 9.303 1.00 88.00 118 ALA A C 1
ATOM 931 O O . ALA A 1 118 ? -3.879 9.301 10.106 1.00 88.00 118 ALA A O 1
ATOM 932 N N . LYS A 1 119 ? -4.085 7.838 8.413 1.00 89.25 119 LYS A N 1
ATOM 933 C CA . LYS A 1 119 ? -5.546 7.907 8.292 1.00 89.25 119 LYS A CA 1
ATOM 934 C C . LYS A 1 119 ? -6.243 7.393 9.550 1.00 89.25 119 LYS A C 1
ATOM 936 O O . LYS A 1 119 ? -7.121 8.089 10.057 1.00 89.25 119 LYS A O 1
ATOM 941 N N . MET A 1 120 ? -5.820 6.251 10.097 1.00 87.75 120 MET A N 1
ATOM 942 C CA . MET A 1 120 ? -6.383 5.720 11.345 1.00 87.75 120 MET A CA 1
ATOM 943 C C . MET A 1 120 ? -6.206 6.703 12.507 1.00 87.75 120 MET A C 1
ATOM 945 O O . MET A 1 120 ? -7.128 6.907 13.291 1.00 87.75 120 MET A O 1
ATOM 949 N N . ASN A 1 121 ? -5.050 7.366 12.598 1.00 85.62 121 ASN A N 1
ATOM 950 C CA . ASN A 1 121 ? -4.819 8.371 13.637 1.00 85.62 121 ASN A CA 1
ATOM 951 C C . ASN A 1 121 ? -5.754 9.583 13.507 1.00 85.62 121 ASN A C 1
ATOM 953 O O . ASN A 1 121 ? -6.180 10.118 14.524 1.00 85.62 121 ASN A O 1
ATOM 957 N N . ARG A 1 122 ? -6.114 9.997 12.285 1.00 85.00 122 ARG A N 1
ATOM 958 C CA . ARG A 1 122 ? -7.121 11.055 12.077 1.00 85.00 122 ARG A CA 1
ATOM 959 C C . ARG A 1 122 ? -8.522 10.572 12.461 1.00 85.00 122 ARG A C 1
ATOM 961 O O . ARG A 1 122 ? -9.210 11.251 13.211 1.00 85.00 122 ARG A O 1
ATOM 968 N N . MET A 1 123 ? -8.910 9.374 12.015 1.00 86.25 123 MET A N 1
ATOM 969 C CA . MET A 1 123 ? -10.208 8.768 12.355 1.00 86.25 123 MET A CA 1
ATOM 970 C C . MET A 1 123 ? -10.381 8.571 13.865 1.00 86.25 123 MET A C 1
ATOM 972 O O . MET A 1 123 ? -11.489 8.656 14.388 1.00 86.25 123 MET A O 1
ATOM 976 N N . LEU A 1 124 ? -9.285 8.325 14.582 1.00 87.69 124 LEU A N 1
ATOM 977 C CA . LEU A 1 124 ? -9.285 8.211 16.032 1.00 87.69 124 LEU A CA 1
ATOM 978 C C . LEU A 1 124 ? -9.763 9.501 16.717 1.00 87.69 124 LEU A C 1
ATOM 980 O O . LEU A 1 124 ? -10.472 9.430 17.721 1.00 87.69 124 LEU A O 1
ATOM 984 N N . ASP A 1 125 ? -9.389 10.667 16.195 1.00 84.62 125 ASP A N 1
ATOM 985 C CA . ASP A 1 125 ? -9.833 11.943 16.755 1.00 84.62 125 ASP A CA 1
ATOM 986 C C . ASP A 1 125 ? -11.335 12.160 16.530 1.00 84.62 125 ASP A C 1
ATOM 988 O O . ASP A 1 125 ? -12.025 12.617 17.442 1.00 84.62 125 ASP A O 1
ATOM 992 N N . ASP A 1 126 ? -11.871 11.715 15.393 1.00 85.19 126 ASP A N 1
ATOM 993 C CA . ASP A 1 126 ? -13.314 11.720 15.132 1.00 85.19 126 ASP A CA 1
ATOM 994 C C . ASP A 1 126 ? -14.063 10.760 16.074 1.00 85.19 126 ASP A C 1
ATOM 996 O O . ASP A 1 126 ? -15.094 11.118 16.649 1.00 85.19 126 ASP A O 1
ATOM 1000 N N . LEU A 1 127 ? -13.513 9.561 16.312 1.00 84.62 127 LEU A N 1
ATOM 1001 C CA . LEU A 1 127 ? -14.094 8.560 17.215 1.00 84.62 127 LEU A CA 1
ATOM 1002 C C . LEU A 1 127 ? -14.150 9.041 18.673 1.00 84.62 127 LEU A C 1
ATOM 1004 O O . LEU A 1 127 ? -15.116 8.754 19.386 1.00 84.62 127 LEU A O 1
ATOM 1008 N N . LYS A 1 128 ? -13.149 9.808 19.126 1.00 83.81 128 LYS A N 1
ATOM 1009 C CA . LYS A 1 128 ? -13.151 10.421 20.465 1.00 83.81 128 LYS A CA 1
ATOM 1010 C C . LYS A 1 128 ? -14.278 11.443 20.634 1.00 83.81 128 LYS A C 1
ATOM 1012 O O . LYS A 1 128 ? -14.737 11.645 21.754 1.00 83.81 128 LYS A O 1
ATOM 1017 N N . ASN A 1 129 ? -14.758 12.062 19.563 1.00 82.31 129 ASN A N 1
ATOM 1018 C CA . ASN A 1 129 ? -15.782 13.103 19.649 1.00 82.31 129 ASN A CA 1
ATOM 1019 C C . ASN A 1 129 ? -17.223 12.559 19.602 1.00 82.31 129 ASN A C 1
ATOM 1021 O O . ASN A 1 129 ? -18.173 13.332 19.700 1.00 82.31 129 ASN A O 1
ATOM 1025 N N . LEU A 1 130 ? -17.410 11.239 19.489 1.00 83.75 130 LEU A N 1
ATOM 1026 C CA . LEU A 1 130 ? -18.735 10.615 19.461 1.00 83.75 130 LEU A CA 1
ATOM 1027 C C . LEU A 1 130 ? -19.381 10.549 20.855 1.00 83.75 130 LEU A C 1
ATOM 1029 O O . LEU A 1 130 ? -18.793 10.016 21.798 1.00 83.75 130 LEU A O 1
ATOM 1033 N N . GLU A 1 131 ? -20.634 11.014 20.954 1.00 73.88 131 GLU A N 1
ATOM 1034 C CA . GLU A 1 131 ? -21.450 10.991 22.185 1.00 73.88 131 GLU A CA 1
ATOM 1035 C C . GLU A 1 131 ? -21.871 9.576 22.619 1.00 73.88 131 GLU A C 1
ATOM 1037 O O . GLU A 1 131 ? -22.037 9.308 23.808 1.00 73.88 131 GLU A O 1
ATOM 1042 N N . LYS A 1 132 ? -22.046 8.654 21.664 1.00 79.00 132 LYS A N 1
ATOM 1043 C CA . LYS A 1 132 ? -22.336 7.235 21.915 1.00 79.00 132 LYS A CA 1
ATOM 1044 C C . LYS A 1 132 ? -21.274 6.381 21.248 1.00 79.00 132 LYS A C 1
ATOM 1046 O O . LYS A 1 132 ? -21.264 6.245 20.026 1.00 79.00 132 LYS A O 1
ATOM 1051 N N . ARG A 1 133 ? -20.396 5.797 22.057 1.00 80.69 133 ARG A N 1
ATOM 1052 C CA . ARG A 1 133 ? -19.312 4.938 21.581 1.00 80.69 133 ARG A CA 1
ATOM 1053 C C . ARG A 1 133 ? -19.722 3.476 21.664 1.00 80.69 133 ARG A C 1
ATOM 1055 O O . ARG A 1 133 ? -20.383 3.052 22.611 1.00 80.69 133 ARG A O 1
ATOM 1062 N N . SER A 1 134 ? -19.371 2.720 20.632 1.00 86.50 134 SER A N 1
ATOM 1063 C CA . SER A 1 134 ? -19.464 1.265 20.665 1.00 86.50 134 SER A CA 1
ATOM 1064 C C . SER A 1 134 ? -18.258 0.690 21.408 1.00 86.50 134 SER A C 1
ATOM 1066 O O . SER A 1 134 ? -17.202 1.316 21.467 1.00 86.50 134 SER A O 1
ATOM 1068 N N . VAL A 1 135 ? -18.383 -0.544 21.902 1.00 87.69 135 VAL A N 1
ATOM 1069 C CA . VAL A 1 135 ? -17.262 -1.267 22.534 1.00 87.69 135 VAL A CA 1
ATOM 1070 C C . VAL A 1 135 ? -16.061 -1.371 21.586 1.00 87.69 135 VAL A C 1
ATOM 1072 O O . VAL A 1 135 ? -14.918 -1.249 22.016 1.00 87.69 135 VAL A O 1
ATOM 1075 N N . LEU A 1 136 ? -16.313 -1.538 20.283 1.00 86.00 136 LEU A N 1
ATOM 1076 C CA . LEU A 1 136 ? -15.261 -1.552 19.267 1.00 86.00 136 LEU A CA 1
ATOM 1077 C C . LEU A 1 136 ? -14.580 -0.183 19.126 1.00 86.00 136 LEU A C 1
ATOM 1079 O O . LEU A 1 136 ? -13.361 -0.131 19.016 1.00 86.00 136 LEU A O 1
ATOM 1083 N N . ALA A 1 137 ? -15.336 0.918 19.157 1.00 85.75 137 ALA A N 1
ATOM 1084 C CA . ALA A 1 137 ? -14.760 2.262 19.128 1.00 85.75 137 ALA A CA 1
ATOM 1085 C C . ALA A 1 137 ? -13.891 2.525 20.367 1.00 85.75 137 ALA A C 1
ATOM 1087 O O . ALA A 1 137 ? -12.807 3.086 20.242 1.00 85.75 137 ALA A O 1
ATOM 1088 N N . ASP A 1 138 ? -14.318 2.068 21.547 1.00 85.81 138 ASP A N 1
ATOM 1089 C CA . ASP A 1 138 ? -13.519 2.180 22.769 1.00 85.81 138 ASP A CA 1
ATOM 1090 C C . ASP A 1 138 ? -12.244 1.324 22.705 1.00 85.81 138 ASP A C 1
ATOM 1092 O O . ASP A 1 138 ? -11.181 1.787 23.119 1.00 85.81 138 ASP A O 1
ATOM 1096 N N . LEU A 1 139 ? -12.309 0.113 22.141 1.00 88.31 139 LEU A N 1
ATOM 1097 C CA . LEU A 1 139 ? -11.126 -0.723 21.909 1.00 88.31 139 LEU A CA 1
ATOM 1098 C C . LEU A 1 139 ? -10.154 -0.045 20.935 1.00 88.31 139 LEU A C 1
ATOM 1100 O O . LEU A 1 139 ? -8.968 0.081 21.233 1.00 88.31 139 LEU A O 1
ATOM 1104 N N . LEU A 1 140 ? -10.673 0.472 19.817 1.00 88.06 140 LEU A N 1
ATOM 1105 C CA . LEU A 1 140 ? -9.894 1.231 18.845 1.00 88.06 140 LEU A CA 1
ATOM 1106 C C . LEU A 1 140 ? -9.287 2.489 19.454 1.00 88.06 140 LEU A C 1
ATOM 1108 O O . LEU A 1 140 ? -8.213 2.867 19.022 1.00 88.06 140 LEU A O 1
ATOM 1112 N N . ILE A 1 141 ? -9.909 3.145 20.435 1.00 86.44 141 ILE A N 1
ATOM 1113 C CA . ILE A 1 141 ? -9.324 4.332 21.071 1.00 86.44 141 ILE A CA 1
ATOM 1114 C C . ILE A 1 141 ? -8.222 3.959 22.062 1.00 86.44 141 ILE A C 1
ATOM 1116 O O . ILE A 1 141 ? -7.135 4.546 22.039 1.00 86.44 141 ILE A O 1
ATOM 1120 N N . ASN A 1 142 ? -8.492 2.981 22.920 1.00 88.75 142 ASN A N 1
ATOM 1121 C CA . ASN A 1 142 ? -7.648 2.681 24.070 1.00 88.75 142 ASN A CA 1
ATOM 1122 C C . ASN A 1 142 ? -6.441 1.801 23.721 1.00 88.75 142 ASN A C 1
ATOM 1124 O O . ASN A 1 142 ? -5.390 1.955 24.340 1.00 88.75 142 ASN A O 1
ATOM 1128 N N . ASP A 1 143 ? -6.560 0.922 22.724 1.00 90.25 143 ASP A N 1
ATOM 1129 C CA . ASP A 1 143 ? -5.522 -0.053 22.390 1.00 90.25 143 ASP A CA 1
ATOM 1130 C C . ASP A 1 143 ? -4.790 0.307 21.084 1.00 90.25 143 ASP A C 1
ATOM 1132 O O . ASP A 1 143 ? -5.323 0.208 19.977 1.00 90.25 143 ASP A O 1
ATOM 1136 N N . VAL A 1 144 ? -3.537 0.749 21.224 1.00 88.69 144 VAL A N 1
ATOM 1137 C CA . VAL A 1 144 ? -2.654 1.109 20.101 1.00 88.69 144 VAL A CA 1
ATOM 1138 C C . VAL A 1 144 ? -2.224 -0.120 19.302 1.00 88.69 144 VAL A C 1
ATOM 1140 O O . VAL A 1 144 ? -2.102 -0.035 18.080 1.00 88.69 144 VAL A O 1
ATOM 1143 N N . GLU A 1 145 ? -1.981 -1.245 19.971 1.00 90.06 145 GLU A N 1
ATOM 1144 C CA . GLU A 1 145 ? -1.482 -2.462 19.331 1.00 90.06 145 GLU A CA 1
ATOM 1145 C C . GLU A 1 145 ? -2.591 -3.127 18.523 1.00 90.06 145 GLU A C 1
ATOM 1147 O O . GLU A 1 145 ? -2.368 -3.499 17.372 1.00 90.06 145 GLU A O 1
ATOM 1152 N N . PHE A 1 146 ? -3.816 -3.151 19.056 1.00 89.50 146 PHE A N 1
ATOM 1153 C CA . PHE A 1 146 ? -4.989 -3.590 18.304 1.00 89.50 146 PHE A CA 1
ATOM 1154 C C . PHE A 1 146 ? -5.168 -2.786 17.008 1.00 89.50 146 PHE A C 1
ATOM 1156 O O . PHE A 1 146 ? -5.373 -3.368 15.944 1.00 89.50 146 PHE A O 1
ATOM 1163 N N . ARG A 1 147 ? -5.017 -1.453 17.058 1.00 91.00 147 ARG A N 1
ATOM 1164 C CA . ARG A 1 147 ? -5.079 -0.607 15.851 1.00 91.00 147 ARG A CA 1
ATOM 1165 C C . ARG A 1 147 ? -3.990 -0.948 14.836 1.00 91.00 147 ARG A C 1
ATOM 1167 O O . ARG A 1 147 ? -4.272 -1.009 13.644 1.00 91.00 147 ARG A O 1
ATOM 1174 N N . ARG A 1 148 ? -2.747 -1.132 15.289 1.00 89.06 148 ARG A N 1
ATOM 1175 C CA . ARG A 1 148 ? -1.616 -1.473 14.410 1.00 89.06 148 ARG A CA 1
ATOM 1176 C C . ARG A 1 148 ? -1.832 -2.818 13.727 1.00 89.06 148 ARG A C 1
ATOM 1178 O O . ARG A 1 148 ? -1.618 -2.915 12.525 1.00 89.06 148 ARG A O 1
ATOM 1185 N N . LEU A 1 149 ? -2.292 -3.814 14.483 1.00 91.00 149 LEU A N 1
ATOM 1186 C CA . LEU A 1 149 ? -2.618 -5.140 13.962 1.00 91.00 149 LEU A CA 1
ATOM 1187 C C . LEU A 1 149 ? -3.761 -5.089 12.952 1.00 91.00 149 LEU A C 1
ATOM 1189 O O . LEU A 1 149 ? -3.657 -5.720 11.908 1.00 91.00 149 LEU A O 1
ATOM 1193 N N . LEU A 1 150 ? -4.813 -4.315 13.231 1.00 90.12 150 LEU A N 1
ATOM 1194 C CA . LEU A 1 150 ? -5.934 -4.149 12.309 1.00 90.12 150 LEU A CA 1
ATOM 1195 C C . LEU A 1 150 ? -5.474 -3.576 10.962 1.00 90.12 150 LEU A C 1
ATOM 1197 O O . LEU A 1 150 ? -5.782 -4.143 9.923 1.00 90.12 150 LEU A O 1
ATOM 1201 N N . ILE A 1 151 ? -4.682 -2.503 10.982 1.00 91.25 151 ILE A N 1
ATOM 1202 C CA . ILE A 1 151 ? -4.166 -1.872 9.757 1.00 91.25 151 ILE A CA 1
ATOM 1203 C C . ILE A 1 151 ? -3.228 -2.811 9.000 1.00 91.25 151 ILE A C 1
ATOM 1205 O O . ILE A 1 151 ? -3.248 -2.846 7.773 1.00 91.25 151 ILE A O 1
ATOM 1209 N N . LEU A 1 152 ? -2.390 -3.562 9.719 1.00 90.12 152 LEU A N 1
ATOM 1210 C CA . LEU A 1 152 ? -1.497 -4.535 9.100 1.00 90.12 152 LEU A CA 1
ATOM 1211 C C . LEU A 1 152 ? -2.291 -5.659 8.429 1.00 90.12 152 LEU A C 1
ATOM 1213 O O . LEU A 1 152 ? -1.940 -6.064 7.328 1.00 90.12 152 LEU A O 1
ATOM 1217 N N . LEU A 1 153 ? -3.362 -6.135 9.070 1.00 89.69 153 LEU A N 1
ATOM 1218 C CA . LEU A 1 153 ? -4.242 -7.153 8.508 1.00 89.69 153 LEU A CA 1
ATOM 1219 C C . LEU A 1 153 ? -4.934 -6.647 7.238 1.00 89.69 153 LEU A C 1
ATOM 1221 O O . LEU A 1 153 ? -4.850 -7.314 6.213 1.00 89.69 153 LEU A O 1
ATOM 1225 N N . GLU A 1 154 ? -5.536 -5.455 7.284 1.00 88.25 154 GLU A N 1
ATOM 1226 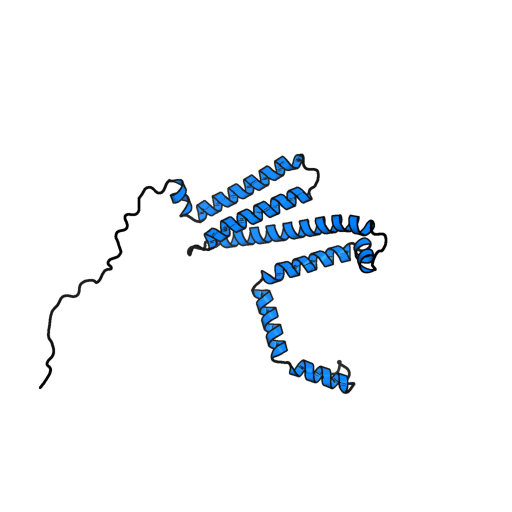C CA . GLU A 1 154 ? -6.157 -4.814 6.114 1.00 88.25 154 GLU A CA 1
ATOM 1227 C C . GLU A 1 154 ? -5.148 -4.665 4.965 1.00 88.25 154 GLU A C 1
ATOM 1229 O O . GLU A 1 154 ? -5.435 -5.014 3.823 1.00 88.25 154 GLU A O 1
ATOM 1234 N N . TRP A 1 155 ? -3.925 -4.225 5.269 1.00 90.12 155 TRP A N 1
ATOM 1235 C CA . TRP A 1 155 ? -2.864 -4.114 4.271 1.00 90.12 155 TRP A CA 1
ATOM 1236 C C . TRP A 1 155 ? -2.459 -5.477 3.693 1.00 90.12 155 TRP A C 1
ATOM 1238 O O . TRP A 1 155 ? -2.273 -5.595 2.482 1.00 90.12 155 TRP A O 1
ATOM 1248 N N . CYS A 1 156 ? -2.336 -6.519 4.518 1.00 86.94 156 CYS A N 1
ATOM 1249 C CA . CYS A 1 156 ? -2.060 -7.870 4.033 1.00 86.94 156 CYS A CA 1
ATOM 1250 C C . CYS A 1 156 ? -3.174 -8.361 3.099 1.00 86.94 156 CYS A C 1
ATOM 1252 O O . CYS A 1 156 ? -2.871 -8.913 2.045 1.00 86.94 156 CYS A O 1
ATOM 1254 N N . GLU A 1 157 ? -4.444 -8.127 3.437 1.00 84.50 157 GLU A N 1
ATOM 1255 C CA . GLU A 1 157 ? -5.593 -8.507 2.604 1.00 84.50 157 GLU A CA 1
ATOM 1256 C C . GLU A 1 157 ? -5.599 -7.778 1.251 1.00 84.50 157 GLU A C 1
ATOM 1258 O O . GLU A 1 157 ? -5.793 -8.408 0.209 1.00 84.50 157 GLU A O 1
ATOM 1263 N N . GLU A 1 158 ? -5.325 -6.471 1.243 1.00 83.56 158 GLU A N 1
ATOM 1264 C CA . GLU A 1 158 ? -5.224 -5.670 0.014 1.00 83.56 158 GLU A CA 1
ATOM 1265 C C . GLU A 1 158 ? -4.093 -6.159 -0.906 1.00 83.56 158 GLU A C 1
ATOM 1267 O O . GLU A 1 158 ? -4.219 -6.124 -2.132 1.00 83.56 158 GLU A O 1
ATOM 1272 N N . ASN A 1 159 ? -2.994 -6.650 -0.326 1.00 80.06 159 ASN A N 1
ATOM 1273 C CA . ASN A 1 159 ? -1.811 -7.080 -1.070 1.00 80.06 159 ASN A CA 1
ATOM 1274 C C . ASN A 1 159 ? -1.777 -8.582 -1.383 1.00 80.06 159 ASN A C 1
ATOM 1276 O O . ASN A 1 159 ? -1.058 -8.976 -2.302 1.00 80.06 159 ASN A O 1
ATOM 1280 N N . ALA A 1 160 ? -2.578 -9.412 -0.712 1.00 70.50 160 ALA A N 1
ATOM 1281 C CA . ALA A 1 160 ? -2.633 -10.858 -0.935 1.00 70.50 160 ALA A CA 1
ATOM 1282 C C . ALA A 1 160 ? -3.005 -11.217 -2.386 1.00 70.50 160 ALA A C 1
ATOM 1284 O O . ALA A 1 160 ? -2.449 -12.146 -2.969 1.00 70.50 160 ALA A O 1
ATOM 1285 N N . TYR A 1 161 ? -3.864 -10.425 -3.039 1.00 56.97 161 TYR A N 1
ATOM 1286 C CA . TYR A 1 161 ? -4.221 -10.624 -4.453 1.00 56.97 161 TYR A CA 1
ATOM 1287 C C . TYR A 1 161 ? -3.060 -10.391 -5.432 1.00 56.97 161 TYR A C 1
ATOM 1289 O O . TYR A 1 161 ? -3.131 -10.817 -6.584 1.00 56.97 161 TYR A O 1
ATOM 1297 N N . SER A 1 162 ? -1.993 -9.722 -4.991 1.00 59.53 162 SER A N 1
ATOM 1298 C CA . SER A 1 162 ? -0.819 -9.431 -5.818 1.00 59.53 162 SER A CA 1
ATOM 1299 C C . SER A 1 162 ? 0.276 -10.500 -5.741 1.00 59.53 162 SER A C 1
ATOM 1301 O O . SER A 1 162 ? 1.234 -10.419 -6.507 1.00 59.53 162 SER A O 1
ATOM 1303 N N . GLU A 1 163 ? 0.122 -11.513 -4.878 1.00 62.66 163 GLU A N 1
ATOM 1304 C CA . GLU A 1 163 ? 1.033 -12.657 -4.786 1.00 62.66 163 GLU A CA 1
ATOM 1305 C C . GLU A 1 163 ? 0.412 -13.898 -5.452 1.00 62.66 163 GLU A C 1
ATOM 1307 O O . GLU A 1 163 ? -0.445 -14.569 -4.867 1.00 62.66 163 GLU A O 1
ATOM 1312 N N . PRO A 1 164 ? 0.799 -14.225 -6.699 1.00 60.41 164 PRO A N 1
ATOM 1313 C CA . PRO A 1 164 ? 0.246 -15.377 -7.409 1.00 60.41 164 PRO A CA 1
ATOM 1314 C C . PRO A 1 164 ? 0.552 -16.705 -6.704 1.00 60.41 164 PRO A C 1
ATOM 1316 O O . PRO A 1 164 ? -0.272 -17.615 -6.763 1.00 60.41 164 PRO A O 1
ATOM 1319 N N . ASP A 1 165 ? 1.679 -16.799 -5.994 1.00 62.78 165 ASP A N 1
ATOM 1320 C CA . ASP A 1 165 ? 2.100 -18.018 -5.298 1.00 62.78 165 ASP A CA 1
ATOM 1321 C C . ASP A 1 165 ? 1.266 -18.283 -4.033 1.00 62.78 165 ASP A C 1
ATOM 1323 O O . ASP A 1 165 ? 0.753 -19.389 -3.860 1.00 62.78 165 ASP A O 1
ATOM 1327 N N . ALA A 1 166 ? 1.020 -17.260 -3.207 1.00 59.88 166 ALA A N 1
ATOM 1328 C CA . ALA A 1 166 ? 0.150 -17.370 -2.032 1.00 59.88 166 ALA A CA 1
ATOM 1329 C C . ALA A 1 166 ? -1.312 -17.668 -2.423 1.00 59.88 166 ALA A C 1
ATOM 1331 O O . ALA A 1 166 ? -1.993 -18.477 -1.791 1.00 59.88 166 ALA A O 1
ATOM 1332 N N . ASN A 1 167 ? -1.793 -17.077 -3.524 1.00 59.91 167 ASN A N 1
ATOM 1333 C CA . ASN A 1 167 ? -3.123 -17.379 -4.060 1.00 59.91 167 ASN A CA 1
ATOM 1334 C C . ASN A 1 167 ? -3.220 -18.793 -4.637 1.00 59.91 167 ASN A C 1
ATOM 1336 O O . ASN A 1 167 ? -4.277 -19.422 -4.537 1.00 59.91 167 ASN A O 1
ATOM 1340 N N . ALA A 1 168 ? -2.147 -19.307 -5.242 1.00 67.19 168 ALA A N 1
ATOM 1341 C CA . ALA A 1 168 ? -2.094 -20.687 -5.707 1.00 67.19 168 ALA A CA 1
ATOM 1342 C C . ALA A 1 168 ? -2.121 -21.669 -4.528 1.00 67.19 168 ALA A C 1
ATOM 1344 O O . ALA A 1 168 ? -2.821 -22.678 -4.602 1.00 67.19 168 ALA A O 1
ATOM 1345 N N . GLU A 1 169 ? -1.432 -21.362 -3.428 1.00 70.12 169 GLU A N 1
ATOM 1346 C CA . GLU A 1 169 ? -1.469 -22.149 -2.192 1.00 70.12 169 GLU A CA 1
ATOM 1347 C C . GLU A 1 169 ? -2.875 -22.169 -1.575 1.00 70.12 169 GLU A C 1
ATOM 1349 O O . GLU A 1 169 ? -3.440 -23.248 -1.397 1.00 70.12 169 GLU A O 1
ATOM 1354 N N . LEU A 1 170 ? -3.509 -21.005 -1.395 1.00 65.62 170 LEU A N 1
ATOM 1355 C CA . LEU A 1 170 ? -4.898 -20.905 -0.925 1.00 65.62 170 LEU A CA 1
ATOM 1356 C C . LEU A 1 170 ? -5.890 -21.612 -1.857 1.00 65.62 170 LEU A C 1
ATOM 1358 O O . LEU A 1 170 ? -6.828 -22.265 -1.400 1.00 65.62 170 LEU A O 1
ATOM 1362 N N . SER A 1 171 ? -5.691 -21.518 -3.172 1.00 69.44 171 SER A N 1
ATOM 1363 C CA . SER A 1 171 ? -6.528 -22.221 -4.152 1.00 69.44 171 SER A CA 1
ATOM 1364 C C . SER A 1 171 ? -6.349 -23.736 -4.061 1.00 69.44 171 SER A C 1
ATOM 1366 O O . SER A 1 171 ? -7.326 -24.478 -4.167 1.00 69.44 171 SER A O 1
ATOM 1368 N N . ASN A 1 172 ? -5.121 -24.206 -3.831 1.00 76.06 172 ASN A N 1
ATOM 1369 C CA . ASN A 1 172 ? -4.821 -25.620 -3.627 1.00 76.06 172 ASN A CA 1
ATOM 1370 C C . ASN A 1 172 ? -5.414 -26.137 -2.312 1.00 76.06 172 ASN A C 1
ATOM 1372 O O . ASN A 1 172 ? -5.987 -27.227 -2.305 1.00 76.06 172 ASN A O 1
ATOM 1376 N N . GLU A 1 173 ? -5.343 -25.362 -1.229 1.00 74.56 173 GLU A N 1
ATOM 1377 C CA . GLU A 1 173 ? -5.979 -25.693 0.049 1.00 74.56 173 GLU A CA 1
ATOM 1378 C C . GLU A 1 173 ? -7.505 -25.723 -0.063 1.00 74.56 173 GLU A C 1
ATOM 1380 O O . GLU A 1 173 ? -8.135 -26.691 0.364 1.00 74.56 173 GLU A O 1
ATOM 1385 N N . CYS A 1 174 ? -8.115 -24.723 -0.704 1.00 68.50 174 CYS A N 1
ATOM 1386 C CA . CYS A 1 174 ? -9.550 -24.713 -0.983 1.00 68.50 174 CYS A CA 1
ATOM 1387 C C . CYS A 1 174 ? -9.964 -25.928 -1.822 1.00 68.50 174 CYS A C 1
ATOM 1389 O O . CYS A 1 174 ? -10.892 -26.644 -1.447 1.00 68.50 174 CYS A O 1
ATOM 1391 N N . ALA A 1 175 ? -9.240 -26.231 -2.903 1.00 77.00 175 ALA A N 1
ATOM 1392 C CA . ALA A 1 175 ? -9.509 -27.398 -3.740 1.00 77.00 175 ALA A CA 1
ATOM 1393 C C . ALA A 1 175 ? -9.309 -28.723 -2.981 1.00 77.00 175 ALA A C 1
ATOM 1395 O O . ALA A 1 175 ? -10.030 -29.696 -3.218 1.00 77.00 175 ALA A O 1
ATOM 1396 N N . TYR A 1 176 ? -8.342 -28.783 -2.063 1.00 75.00 176 TYR A N 1
ATOM 1397 C CA . TYR A 1 176 ? -8.137 -29.924 -1.176 1.00 75.00 176 TYR A CA 1
ATOM 1398 C C . TYR A 1 176 ? -9.306 -30.090 -0.198 1.00 75.00 176 TYR A C 1
ATOM 1400 O O . TYR A 1 176 ? -9.810 -31.201 -0.036 1.00 75.00 176 TYR A O 1
ATOM 1408 N N . LEU A 1 177 ? -9.781 -29.006 0.417 1.00 69.31 177 LEU A N 1
ATOM 1409 C CA . LEU A 1 177 ? -10.927 -29.018 1.329 1.00 69.31 177 LEU A CA 1
ATOM 1410 C C . LEU A 1 177 ? -12.236 -29.379 0.613 1.00 69.31 177 LEU A C 1
ATOM 1412 O O . LEU A 1 177 ? -13.052 -30.116 1.166 1.00 69.31 177 LEU A O 1
ATOM 1416 N N . GLU A 1 178 ? -12.428 -28.920 -0.624 1.00 68.81 178 GLU A N 1
ATOM 1417 C CA . GLU A 1 178 ? -13.577 -29.284 -1.461 1.00 68.81 178 GLU A CA 1
ATOM 1418 C C . GLU A 1 178 ? -13.558 -30.766 -1.856 1.00 68.81 178 GLU A C 1
ATOM 1420 O O . GLU A 1 178 ? -14.582 -31.447 -1.767 1.00 68.81 178 GLU A O 1
ATOM 1425 N N . LYS A 1 179 ? -12.388 -31.294 -2.242 1.00 72.12 179 LYS A N 1
ATOM 1426 C CA . LYS A 1 179 ? -12.214 -32.721 -2.566 1.00 72.12 179 LYS A CA 1
ATOM 1427 C C . LYS A 1 179 ? -12.346 -33.623 -1.340 1.00 72.12 179 LYS A C 1
ATOM 1429 O O . LYS A 1 179 ? -12.829 -34.744 -1.468 1.00 72.12 179 LYS A O 1
ATOM 1434 N N . ASN A 1 180 ? -11.969 -33.133 -0.161 1.00 65.19 180 ASN A N 1
ATOM 1435 C CA . ASN A 1 180 ? -12.078 -33.848 1.109 1.00 65.19 180 ASN A CA 1
ATOM 1436 C C . ASN A 1 180 ? -13.279 -33.378 1.943 1.00 65.19 180 ASN A C 1
ATOM 1438 O O . ASN A 1 180 ? -13.206 -33.271 3.167 1.00 65.19 180 ASN A O 1
ATOM 1442 N N . CYS A 1 181 ? -14.427 -33.155 1.303 1.00 57.09 181 CYS A N 1
ATOM 1443 C CA . CYS A 1 181 ? -15.691 -32.842 1.978 1.00 57.09 181 CYS A CA 1
ATOM 1444 C C . CYS A 1 181 ? -16.107 -33.889 3.042 1.00 57.09 181 CYS A C 1
ATOM 1446 O O . CYS A 1 181 ? -16.865 -33.574 3.962 1.00 57.09 181 CYS A O 1
ATOM 1448 N N . MET A 1 182 ? -15.550 -35.104 2.963 1.00 55.78 182 MET A N 1
ATOM 1449 C CA . MET A 1 182 ? -15.678 -36.181 3.953 1.00 55.78 182 MET A CA 1
ATOM 1450 C C . MET A 1 182 ? -15.097 -35.811 5.330 1.00 55.78 182 MET A C 1
ATOM 1452 O O . MET A 1 182 ? -15.724 -36.138 6.331 1.00 55.78 182 MET A O 1
ATOM 1456 N N . LEU A 1 183 ? -14.000 -35.040 5.413 1.00 56.44 183 LEU A N 1
ATOM 1457 C CA . LEU A 1 183 ? -13.415 -34.594 6.695 1.00 56.44 183 LEU A CA 1
ATOM 1458 C C . LEU A 1 183 ? -14.413 -33.752 7.506 1.00 56.44 183 LEU A C 1
ATOM 1460 O O . LEU A 1 183 ? -14.528 -33.899 8.722 1.00 56.44 183 LEU A O 1
ATOM 1464 N N . ARG A 1 184 ? -15.208 -32.908 6.835 1.00 56.53 184 ARG A N 1
ATOM 1465 C CA . ARG A 1 184 ? -16.298 -32.149 7.470 1.00 56.53 184 ARG A CA 1
ATOM 1466 C C . ARG A 1 184 ? -17.459 -33.048 7.882 1.00 56.53 184 ARG A C 1
ATOM 1468 O O . ARG A 1 184 ? -18.020 -32.829 8.952 1.00 56.53 184 ARG A O 1
ATOM 1475 N N . ALA A 1 185 ? -17.818 -34.036 7.064 1.00 59.69 185 ALA A N 1
ATOM 1476 C CA . ALA A 1 185 ? -18.904 -34.962 7.369 1.00 59.69 185 ALA A CA 1
ATOM 1477 C C . ALA A 1 185 ? -18.564 -35.866 8.564 1.00 59.69 185 ALA A C 1
ATOM 1479 O O . ALA A 1 185 ? -19.394 -36.021 9.452 1.00 59.69 185 ALA A O 1
ATOM 1480 N N . GLU A 1 186 ? -17.342 -36.390 8.633 1.00 59.94 186 GLU A N 1
ATOM 1481 C CA . GLU A 1 186 ? -16.851 -37.227 9.732 1.00 59.94 186 GLU A CA 1
ATOM 1482 C C . GLU A 1 186 ? -16.695 -36.428 11.025 1.00 59.94 186 GLU A C 1
ATOM 1484 O O . GLU A 1 186 ? -17.177 -36.868 12.064 1.00 59.94 186 GLU A O 1
ATOM 1489 N N . THR A 1 187 ? -16.149 -35.208 10.963 1.00 61.09 187 THR A N 1
ATOM 1490 C CA . THR A 1 187 ? -16.051 -34.327 12.141 1.00 61.09 187 THR A CA 1
ATOM 1491 C C . THR A 1 187 ? -17.435 -33.907 12.651 1.00 61.09 187 THR A C 1
ATOM 1493 O O . THR A 1 187 ? -17.685 -33.892 13.857 1.00 61.09 187 THR A O 1
ATOM 1496 N N . LEU A 1 188 ? -18.377 -33.590 11.751 1.00 60.16 188 LEU A N 1
ATOM 1497 C CA . LEU A 1 188 ? -19.763 -33.284 12.119 1.00 60.16 188 LEU A CA 1
ATOM 1498 C C . LEU A 1 188 ? -20.459 -34.519 12.709 1.00 60.16 188 LEU A C 1
ATOM 1500 O O . LEU A 1 188 ? -21.158 -34.410 13.713 1.00 60.16 188 LEU A O 1
ATOM 1504 N N . HIS A 1 189 ? -20.244 -35.697 12.123 1.00 63.69 189 HIS A N 1
ATOM 1505 C CA . HIS A 1 189 ? -20.825 -36.953 12.584 1.00 63.69 189 HIS A CA 1
ATOM 1506 C C . HIS A 1 189 ? -20.250 -37.393 13.943 1.00 63.69 189 HIS A C 1
ATOM 1508 O O . HIS A 1 189 ? -21.013 -37.854 14.794 1.00 63.69 189 HIS A O 1
ATOM 1514 N N . ALA A 1 190 ? -18.948 -37.216 14.182 1.00 67.12 190 ALA A N 1
ATOM 1515 C CA . ALA A 1 190 ? -18.291 -37.446 15.471 1.00 67.12 190 ALA A CA 1
ATOM 1516 C C . ALA A 1 190 ? -18.830 -36.486 16.543 1.00 67.12 190 ALA A C 1
ATOM 1518 O O . ALA A 1 190 ? -19.182 -36.905 17.645 1.00 67.12 190 ALA A O 1
ATOM 1519 N N . ARG A 1 191 ? -19.043 -35.211 16.185 1.00 63.78 191 ARG A N 1
ATOM 1520 C CA . ARG A 1 191 ? -19.653 -34.210 17.074 1.00 63.78 191 ARG A CA 1
ATOM 1521 C C . ARG A 1 191 ? -21.118 -34.512 17.405 1.00 63.78 191 ARG A C 1
ATOM 1523 O O . ARG A 1 191 ? -21.524 -34.325 18.547 1.00 63.78 191 ARG A O 1
ATOM 1530 N N . ILE A 1 192 ? -21.904 -35.000 16.440 1.00 70.06 192 ILE A N 1
ATOM 1531 C CA . ILE A 1 192 ? -23.287 -35.467 16.661 1.00 70.06 192 ILE A CA 1
ATOM 1532 C C . ILE A 1 192 ? -23.309 -36.714 17.561 1.00 70.06 192 ILE A C 1
ATOM 1534 O O . ILE A 1 192 ? -24.229 -36.868 18.362 1.00 70.06 192 ILE A O 1
ATOM 1538 N N . ARG A 1 193 ? -22.298 -37.588 17.460 1.00 73.94 193 ARG A N 1
ATOM 1539 C CA . ARG A 1 193 ? -22.143 -38.779 18.312 1.00 73.94 193 ARG A CA 1
ATOM 1540 C C . ARG A 1 193 ? -21.516 -38.504 19.684 1.00 73.94 193 ARG A C 1
ATOM 1542 O O . ARG A 1 193 ? -21.553 -39.388 20.533 1.00 73.94 193 ARG A O 1
ATOM 1549 N N . GLY A 1 194 ? -21.011 -37.293 19.929 1.00 68.38 194 GLY A N 1
ATOM 1550 C CA . GLY A 1 194 ? -20.409 -36.901 21.208 1.00 68.38 194 GLY A CA 1
ATOM 1551 C C . GLY A 1 194 ? -18.980 -37.413 21.420 1.00 68.38 194 GLY A C 1
ATOM 1552 O O . GLY A 1 194 ? -18.536 -37.510 22.560 1.00 68.38 194 GLY A O 1
ATOM 1553 N N . GLU A 1 195 ? -18.268 -37.751 20.345 1.00 69.06 195 GLU A N 1
ATOM 1554 C CA . GLU A 1 195 ? -16.867 -38.178 20.389 1.00 69.06 195 GLU A CA 1
ATOM 1555 C C . GLU A 1 195 ? -15.952 -36.942 20.522 1.00 69.06 195 GLU A C 1
ATOM 1557 O O . GLU A 1 195 ? -16.143 -35.933 19.837 1.00 69.06 195 GLU A O 1
ATOM 1562 N N . ASN A 1 196 ? -14.980 -36.986 21.442 1.00 58.66 196 ASN A N 1
ATOM 1563 C CA . ASN A 1 196 ? -14.051 -35.878 21.681 1.00 58.66 196 ASN A CA 1
ATOM 1564 C C . ASN A 1 196 ? -12.920 -35.880 20.643 1.00 58.66 196 ASN A C 1
ATOM 1566 O O . ASN A 1 196 ? -12.384 -36.925 20.299 1.00 58.66 196 ASN A O 1
ATOM 1570 N N . LEU A 1 197 ? -12.520 -34.685 20.201 1.00 50.09 197 LEU A N 1
ATOM 1571 C CA . LEU A 1 197 ? -11.578 -34.430 19.098 1.00 50.09 197 LEU A CA 1
ATOM 1572 C C . LEU A 1 197 ? -10.148 -34.994 19.265 1.00 50.09 197 LEU A C 1
ATOM 1574 O O . LEU A 1 197 ? -9.343 -34.817 18.359 1.00 50.09 197 LEU A O 1
ATOM 1578 N N . CYS A 1 198 ? -9.807 -35.616 20.395 1.00 44.34 198 CYS A N 1
ATOM 1579 C CA . CYS A 1 198 ? -8.418 -35.901 20.777 1.00 44.34 198 CYS A CA 1
ATOM 1580 C C . CYS A 1 198 ? -7.944 -37.350 20.552 1.00 44.34 198 CYS A C 1
ATOM 1582 O O . CYS A 1 198 ? -6.837 -37.661 20.980 1.00 44.34 198 CYS A O 1
ATOM 1584 N N . ASP A 1 199 ? -8.728 -38.211 19.898 1.00 44.34 199 ASP A N 1
ATOM 1585 C CA . ASP A 1 199 ? -8.336 -39.609 19.618 1.00 44.34 199 ASP A CA 1
ATOM 1586 C C . ASP A 1 199 ? -8.006 -39.873 18.128 1.00 44.34 199 ASP A C 1
ATOM 1588 O O . ASP A 1 199 ? -8.045 -41.020 17.677 1.00 44.34 199 ASP A O 1
ATOM 1592 N N . LEU A 1 200 ? -7.684 -38.823 17.360 1.00 39.25 200 LEU A N 1
ATOM 1593 C CA . LEU A 1 200 ? -7.212 -38.899 15.966 1.00 39.25 200 LEU A CA 1
ATOM 1594 C C . LEU A 1 200 ? -5.714 -38.597 15.863 1.00 39.25 200 LEU A C 1
ATOM 1596 O O . LEU A 1 200 ? -5.304 -37.509 16.328 1.00 39.25 200 LEU A O 1
#

Secondary structure (DSSP, 8-state):
-------------------------S---HHHHHTT-HHHHHHHHHHHHHHHHHHHHHHHTT-S-HHHHHHHHHHHHHHHHHHHHHHHTSS---HHHHHHHHHHHHHHHHHHHHHHHHHHHHHHHHHHT-SS--HHHHHHHH-HHHHHHHHHHHHHHHHHTT-HHHHHHHHHHHHHHHHTHHHHHHHHHHHHHT--TT--

Radius of gyration: 31.13 Å; chains: 1; bounding box: 41×67×94 Å

pLDDT: mean 70.9, std 19.08, range [29.17, 93.06]